Protein AF-A0A8H3H140-F1 (afdb_monomer_lite)

Sequence (210 aa):
MPGVDDEVTNSTRVHVLPFTRATYGRFIPALNAIVAFAHERGFENVLFQSVEVNVEPEKVKKMVDLCIRDVLVVGKAFDAHKFHQVPPNNAAQIYLTGRTCPWNTLAVWNVSKLARTGFLLTSETNTPPNSSAIEEAPTIALHQKLFPGQSRALLVRFEAEDGWGTAWTDPARVEWHARKLASKDTSAAAHISNIGLAGSATIVEHIQVN

Radius of gyration: 18.22 Å; chains: 1; bounding box: 49×63×42 Å

Organism: NCBI:txid456999

Foldseek 3Di:
DDDPDPPPPVDDDDDDDDDDCVPQNDDQSVQLVVLVVCVVVPNFKDKQADPLFDDDVVVVVVQVVVCDQQEFKEAEQAPLAPFDDDPAPDKDKDFDFLRPAHASNTMMGGSVLCNVQPFDPLQCDCVVPLEDRDRRLLSLLVSCVVPPSRYAGEHEYEPDPRHSNPPDPDPVVVVSVVSHSVRRRVSSQRSNVVVVNRPPGGIYIYHYDD

Structure (mmCIF, N/CA/C/O backbone):
data_AF-A0A8H3H140-F1
#
_entry.id   AF-A0A8H3H140-F1
#
loop_
_atom_site.group_PDB
_atom_site.id
_atom_site.type_symbol
_atom_site.label_atom_id
_atom_site.label_alt_id
_atom_site.label_comp_id
_atom_site.label_asym_id
_atom_site.label_entity_id
_atom_site.label_seq_id
_atom_site.pdbx_PDB_ins_code
_atom_site.Cartn_x
_atom_site.Cartn_y
_atom_site.Cartn_z
_atom_site.occupancy
_atom_site.B_iso_or_equiv
_atom_site.auth_seq_id
_atom_site.auth_comp_id
_atom_site.auth_asym_id
_atom_site.auth_atom_id
_atom_site.pdbx_PDB_model_num
ATOM 1 N N . MET A 1 1 ? -26.187 43.997 18.777 1.00 39.97 1 MET A N 1
ATOM 2 C CA . MET A 1 1 ? -26.442 43.471 17.422 1.00 39.97 1 MET A CA 1
ATOM 3 C C . MET A 1 1 ? -25.472 42.326 17.181 1.00 39.97 1 MET A C 1
ATOM 5 O O . MET A 1 1 ? -24.340 42.449 17.636 1.00 39.97 1 MET A O 1
ATOM 9 N N . PRO A 1 2 ? -25.934 41.209 16.606 1.00 38.28 2 PRO A N 1
ATOM 10 C CA . PRO A 1 2 ? -25.162 39.980 16.461 1.00 38.28 2 PRO A CA 1
ATOM 11 C C . PRO A 1 2 ? -24.268 40.001 15.211 1.00 38.28 2 PRO A C 1
ATOM 13 O O . PRO A 1 2 ? -24.613 40.657 14.234 1.00 38.28 2 PRO A O 1
ATOM 16 N N . GLY A 1 3 ? -23.184 39.220 15.265 1.00 41.16 3 GLY A N 1
ATOM 17 C CA . GLY A 1 3 ? -22.553 38.578 14.107 1.00 41.16 3 GLY A CA 1
ATOM 18 C C . GLY A 1 3 ? -21.596 39.436 13.287 1.00 41.16 3 GLY A C 1
ATOM 19 O O . GLY A 1 3 ? -21.982 39.965 12.253 1.00 41.16 3 GLY A O 1
ATOM 20 N N . VAL A 1 4 ? -20.331 39.511 13.706 1.00 47.28 4 VAL A N 1
ATOM 21 C CA . VAL A 1 4 ? -19.245 39.561 12.721 1.00 47.28 4 VAL A CA 1
ATOM 22 C C . VAL A 1 4 ? -18.967 38.104 12.394 1.00 47.28 4 VAL A C 1
ATOM 24 O O . VAL A 1 4 ? -18.600 37.338 13.284 1.00 47.28 4 VAL A O 1
ATOM 27 N N . ASP A 1 5 ? -19.271 37.726 11.159 1.00 44.34 5 ASP A N 1
ATOM 28 C CA . ASP A 1 5 ? -18.978 36.418 10.601 1.00 44.34 5 ASP A CA 1
ATOM 29 C C . ASP A 1 5 ? -17.474 36.149 10.728 1.00 44.34 5 ASP A C 1
ATOM 31 O O . ASP A 1 5 ? -16.661 36.727 10.005 1.00 44.34 5 ASP A O 1
ATOM 35 N N . ASP A 1 6 ? -17.103 35.279 11.670 1.00 43.25 6 ASP A N 1
ATOM 36 C CA . ASP A 1 6 ? -15.801 34.623 11.660 1.00 43.25 6 ASP A CA 1
ATOM 37 C C . ASP A 1 6 ? -15.789 33.696 10.444 1.00 43.25 6 ASP A C 1
ATOM 39 O O . ASP A 1 6 ? -16.209 32.536 10.485 1.00 43.25 6 ASP A O 1
ATOM 43 N N . GLU A 1 7 ? -15.345 34.250 9.323 1.00 45.31 7 GLU A N 1
ATOM 44 C CA . GLU A 1 7 ? -15.008 33.517 8.120 1.00 45.31 7 GLU A CA 1
ATOM 45 C C . GLU A 1 7 ? -13.877 32.544 8.493 1.00 45.31 7 GLU A C 1
ATOM 47 O O . GLU A 1 7 ? -12.696 32.899 8.550 1.00 45.31 7 GLU A O 1
ATOM 52 N N . VAL A 1 8 ? -14.249 31.305 8.841 1.00 48.38 8 VAL A N 1
ATOM 53 C CA . VAL A 1 8 ? -13.309 30.210 9.096 1.00 48.38 8 VAL A CA 1
ATOM 54 C C . VAL A 1 8 ? -12.615 29.909 7.776 1.00 48.38 8 VAL A C 1
ATOM 56 O O . VAL A 1 8 ? -13.017 29.042 7.000 1.00 48.38 8 VAL A O 1
ATOM 59 N N . THR A 1 9 ? -11.555 30.659 7.503 1.00 46.84 9 THR A N 1
ATOM 60 C CA . THR A 1 9 ? -10.594 30.325 6.466 1.00 46.84 9 THR A CA 1
ATOM 61 C C . THR A 1 9 ? -10.011 28.975 6.853 1.00 46.84 9 THR A C 1
ATOM 63 O O . THR A 1 9 ? -9.257 28.841 7.818 1.00 46.84 9 THR A O 1
ATOM 66 N N . ASN A 1 10 ? -10.429 27.932 6.137 1.00 53.41 10 ASN A N 1
ATOM 67 C CA . ASN A 1 10 ? -9.954 26.572 6.337 1.00 53.41 10 ASN A CA 1
ATOM 68 C C . ASN A 1 10 ? -8.504 26.506 5.824 1.00 53.41 10 ASN A C 1
ATOM 70 O O . ASN A 1 10 ? -8.211 26.070 4.712 1.00 53.41 10 ASN A O 1
ATOM 74 N N . SER A 1 11 ? -7.596 27.086 6.609 1.00 62.44 11 SER A N 1
ATOM 75 C CA . SER A 1 11 ? -6.174 27.215 6.331 1.00 62.44 11 SER A CA 1
ATOM 76 C C . SER A 1 11 ? -5.582 25.814 6.230 1.00 62.44 11 SER A C 1
ATOM 78 O O . SER A 1 11 ? -5.373 25.126 7.232 1.00 62.44 11 SER A O 1
ATOM 80 N N . THR A 1 12 ? -5.3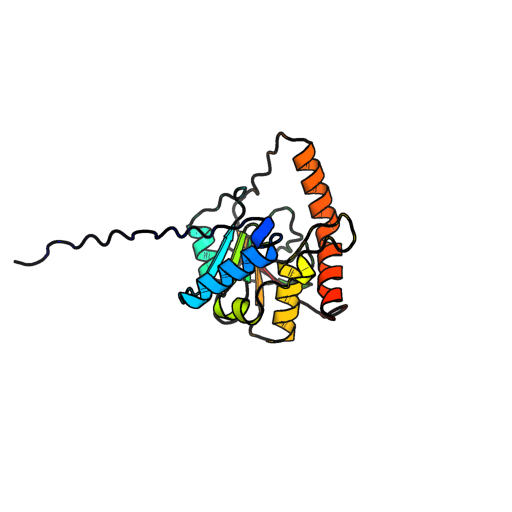45 25.363 4.998 1.00 77.75 12 THR A N 1
ATOM 81 C CA . THR A 1 12 ? -4.650 24.099 4.757 1.00 77.75 12 THR A CA 1
ATOM 82 C C . THR A 1 12 ? -3.211 24.269 5.224 1.00 77.75 12 THR A C 1
ATOM 84 O O . THR A 1 12 ? -2.437 25.034 4.648 1.00 77.75 12 THR A O 1
ATOM 87 N N . ARG A 1 13 ? -2.844 23.570 6.299 1.00 83.94 13 ARG A N 1
ATOM 88 C CA . ARG A 1 13 ? -1.483 23.605 6.835 1.00 83.94 13 ARG A CA 1
ATOM 89 C C . ARG A 1 13 ? -0.586 22.700 6.006 1.00 83.94 13 ARG A C 1
ATOM 91 O O . ARG A 1 13 ? -0.743 21.483 6.011 1.00 83.94 13 ARG A O 1
ATOM 98 N N . VAL A 1 14 ? 0.380 23.304 5.323 1.00 86.25 14 VAL A N 1
ATOM 99 C CA . VAL A 1 14 ? 1.421 22.571 4.603 1.00 86.25 14 VAL A CA 1
ATOM 100 C C . VAL A 1 14 ? 2.587 22.317 5.552 1.00 86.25 14 VAL A C 1
ATOM 102 O O . VAL A 1 14 ? 3.189 23.250 6.081 1.00 86.25 14 VAL A O 1
ATOM 105 N N . HIS A 1 15 ? 2.913 21.045 5.758 1.00 85.44 15 HIS A N 1
ATOM 106 C CA . HIS A 1 15 ? 4.085 20.626 6.517 1.00 85.44 15 HIS A CA 1
ATOM 107 C C . HIS A 1 15 ? 5.146 20.086 5.561 1.00 85.44 15 HIS A C 1
ATOM 109 O O . HIS A 1 15 ? 4.864 19.210 4.747 1.00 85.44 15 HIS A O 1
ATOM 115 N N . VAL A 1 16 ? 6.373 20.596 5.672 1.00 86.56 16 VAL A N 1
ATOM 116 C CA . VAL A 1 16 ? 7.513 20.122 4.882 1.00 86.56 16 VAL A CA 1
ATOM 117 C C . VAL A 1 16 ? 8.390 19.249 5.768 1.00 86.56 16 VAL A C 1
ATOM 119 O O . VAL A 1 16 ? 8.919 19.713 6.776 1.00 86.56 16 VAL A O 1
ATOM 122 N N . LEU A 1 17 ? 8.545 17.985 5.380 1.00 83.31 17 LEU A N 1
ATOM 123 C CA . LEU A 1 17 ? 9.444 17.035 6.027 1.00 83.31 17 LEU A CA 1
ATOM 124 C C . LEU A 1 17 ? 10.672 16.837 5.125 1.00 83.31 17 LEU A C 1
ATOM 126 O O . LEU A 1 17 ? 10.539 16.245 4.051 1.00 83.31 17 LEU A O 1
ATOM 130 N N . PRO A 1 18 ? 11.853 17.367 5.491 1.00 82.00 18 PRO A N 1
ATOM 131 C CA . PRO A 1 18 ? 13.036 17.260 4.650 1.00 82.00 18 PRO A CA 1
ATOM 132 C C . PRO A 1 18 ? 13.602 15.837 4.696 1.00 82.00 18 PRO A C 1
ATOM 134 O O . PRO A 1 18 ? 14.058 15.371 5.739 1.00 82.00 18 PRO A O 1
ATOM 137 N N . PHE A 1 19 ? 13.638 15.169 3.542 1.00 81.38 19 PHE A N 1
ATOM 138 C CA . PHE A 1 19 ? 14.278 13.864 3.388 1.00 81.38 19 PHE A CA 1
ATOM 139 C C . PHE A 1 19 ? 15.455 13.958 2.429 1.00 81.38 19 PHE A C 1
ATOM 141 O O . PHE A 1 19 ? 15.304 14.336 1.268 1.00 81.38 19 PHE A O 1
ATOM 148 N N . THR A 1 20 ? 16.637 13.577 2.909 1.00 80.56 20 THR A N 1
ATOM 149 C CA . THR A 1 20 ? 17.812 13.391 2.057 1.00 80.56 20 THR A CA 1
ATOM 150 C C . THR A 1 20 ? 18.237 11.933 2.073 1.00 80.56 20 THR A C 1
ATOM 152 O O . THR A 1 20 ? 18.124 11.242 3.091 1.00 80.56 20 THR A O 1
ATOM 155 N N . ARG A 1 21 ? 18.802 11.478 0.950 1.00 77.12 21 ARG A N 1
ATOM 156 C CA . ARG A 1 21 ? 19.371 10.131 0.857 1.00 77.12 21 ARG A CA 1
ATOM 157 C C . ARG A 1 21 ? 20.496 9.897 1.868 1.00 77.12 21 ARG A C 1
ATOM 159 O O . ARG A 1 21 ? 20.658 8.782 2.351 1.00 77.12 21 ARG A O 1
ATOM 166 N N . ALA A 1 22 ? 21.260 10.943 2.185 1.00 77.62 22 ALA A N 1
ATOM 167 C CA . ALA A 1 22 ? 22.367 10.873 3.133 1.00 77.62 22 ALA A CA 1
ATOM 168 C C . ALA A 1 22 ? 21.893 10.625 4.573 1.00 77.62 22 ALA A C 1
ATOM 170 O O . ALA A 1 22 ? 22.585 9.957 5.332 1.00 77.62 22 ALA A O 1
ATOM 171 N N . THR A 1 23 ? 20.719 11.142 4.941 1.00 73.56 23 THR A N 1
ATOM 172 C CA . THR A 1 23 ? 20.211 11.068 6.318 1.00 73.56 23 THR A CA 1
ATOM 173 C C . THR A 1 23 ? 19.269 9.884 6.535 1.00 73.56 23 THR A C 1
ATOM 175 O O . THR A 1 23 ? 19.274 9.297 7.611 1.00 73.56 23 THR A O 1
ATOM 178 N N . TYR A 1 24 ? 18.477 9.513 5.524 1.00 71.94 24 TYR A N 1
ATOM 179 C CA . TYR A 1 24 ? 17.359 8.576 5.693 1.00 71.94 24 TYR A CA 1
ATOM 180 C C . TYR A 1 24 ? 17.390 7.382 4.736 1.00 71.94 24 TYR A C 1
ATOM 182 O O . TYR A 1 24 ? 16.448 6.603 4.705 1.00 71.94 24 TYR A O 1
ATOM 190 N N . GLY A 1 25 ? 18.448 7.190 3.948 1.00 81.38 25 GLY A N 1
ATOM 191 C CA . GLY A 1 25 ? 18.500 6.068 3.011 1.00 81.38 25 GLY A CA 1
ATOM 192 C C . GLY A 1 25 ? 17.599 6.296 1.797 1.00 81.38 25 GLY A C 1
ATOM 193 O O . GLY A 1 25 ? 17.784 7.284 1.089 1.00 81.38 25 GLY A O 1
ATOM 194 N N . ARG A 1 26 ? 16.695 5.363 1.471 1.00 83.06 26 ARG A N 1
ATOM 195 C CA . ARG A 1 26 ? 15.825 5.498 0.287 1.00 83.06 26 ARG A CA 1
ATOM 196 C C . ARG A 1 26 ? 14.390 5.865 0.688 1.00 83.06 26 ARG A C 1
ATOM 198 O O . ARG A 1 26 ? 14.183 6.875 1.352 1.00 83.06 26 ARG A O 1
ATOM 205 N N . PHE A 1 27 ? 13.402 5.119 0.209 1.00 84.75 27 PHE A N 1
ATOM 206 C CA . PHE A 1 27 ? 11.993 5.490 0.262 1.00 84.75 27 PHE A CA 1
ATOM 207 C C . PHE A 1 27 ? 11.314 5.065 1.566 1.00 84.75 27 PHE A C 1
ATOM 209 O O . PHE A 1 27 ? 10.515 5.830 2.099 1.00 84.75 27 PHE A O 1
ATOM 216 N N . ILE A 1 28 ? 11.628 3.885 2.114 1.00 91.38 28 ILE A N 1
ATOM 217 C CA . ILE A 1 28 ? 10.879 3.336 3.256 1.00 91.38 28 ILE A CA 1
ATOM 218 C C . ILE A 1 28 ? 11.038 4.193 4.515 1.00 91.38 28 ILE A C 1
ATOM 220 O O . ILE A 1 28 ? 10.022 4.491 5.147 1.00 91.38 28 ILE A O 1
ATOM 224 N N . PRO A 1 29 ? 12.245 4.657 4.891 1.00 91.44 29 PRO A N 1
ATOM 225 C CA . PRO A 1 29 ? 12.375 5.509 6.069 1.00 91.44 29 PRO A CA 1
ATOM 226 C C . PRO A 1 29 ? 11.631 6.840 5.922 1.00 91.44 29 PRO A C 1
ATOM 228 O O . PRO A 1 29 ? 11.066 7.324 6.900 1.00 91.44 29 PRO A O 1
ATOM 231 N N . ALA A 1 30 ? 11.555 7.395 4.705 1.00 90.19 30 ALA A N 1
ATOM 232 C CA . ALA A 1 30 ? 10.766 8.595 4.438 1.00 90.19 30 ALA A CA 1
ATOM 233 C C . ALA A 1 30 ? 9.261 8.343 4.613 1.00 90.19 30 ALA A C 1
ATOM 235 O O . ALA A 1 30 ? 8.584 9.100 5.310 1.00 90.19 30 ALA A O 1
ATOM 236 N N . LEU A 1 31 ? 8.745 7.238 4.061 1.00 93.19 31 LEU A N 1
ATOM 237 C CA . LEU A 1 31 ? 7.350 6.834 4.251 1.00 93.19 31 LEU A CA 1
ATOM 238 C C . LEU A 1 31 ? 7.028 6.606 5.734 1.00 93.19 31 LEU A C 1
ATOM 240 O O . LEU A 1 31 ? 6.022 7.103 6.233 1.00 93.19 31 LEU A O 1
ATOM 244 N N . ASN A 1 32 ? 7.903 5.919 6.469 1.00 95.25 32 ASN A N 1
ATOM 245 C CA . ASN A 1 32 ? 7.699 5.648 7.893 1.00 95.25 32 ASN A CA 1
ATOM 246 C C . ASN A 1 32 ? 7.763 6.907 8.757 1.00 95.25 32 ASN A C 1
ATOM 248 O O . ASN A 1 32 ? 7.017 7.011 9.728 1.00 95.25 32 ASN A O 1
ATOM 252 N N . ALA A 1 33 ? 8.594 7.884 8.401 1.00 93.50 33 ALA A N 1
ATOM 253 C CA . ALA A 1 33 ? 8.609 9.174 9.076 1.00 93.50 33 ALA A CA 1
ATOM 254 C C . ALA A 1 33 ? 7.321 9.978 8.817 1.00 93.50 33 ALA A C 1
ATOM 256 O O . ALA A 1 33 ? 6.812 10.607 9.743 1.00 93.50 33 ALA A O 1
ATOM 257 N N . ILE A 1 34 ? 6.744 9.905 7.610 1.00 94.38 34 ILE A N 1
ATOM 258 C CA . ILE A 1 34 ? 5.415 10.474 7.322 1.00 94.38 34 ILE A CA 1
ATOM 259 C C . ILE A 1 34 ? 4.339 9.787 8.175 1.00 94.38 34 ILE A C 1
ATOM 261 O O . ILE A 1 34 ? 3.513 10.469 8.777 1.00 94.38 34 ILE A O 1
ATOM 265 N N . VAL A 1 35 ? 4.365 8.454 8.279 1.00 96.94 35 VAL A N 1
ATOM 266 C CA . VAL A 1 35 ? 3.423 7.699 9.125 1.00 96.94 35 VAL A CA 1
ATOM 267 C C . VAL A 1 35 ? 3.568 8.091 10.596 1.00 96.94 35 VAL A C 1
ATOM 269 O O . VAL A 1 35 ? 2.563 8.350 11.253 1.00 96.94 35 VAL A O 1
ATOM 272 N N . ALA A 1 36 ? 4.798 8.186 11.109 1.00 96.38 36 ALA A N 1
ATOM 273 C CA . ALA A 1 36 ? 5.064 8.600 12.486 1.00 96.38 36 ALA A CA 1
ATOM 274 C C . ALA A 1 36 ? 4.547 10.020 12.758 1.00 96.38 36 ALA A C 1
ATOM 276 O O . ALA A 1 36 ? 3.822 10.235 13.727 1.00 96.38 36 ALA A O 1
ATOM 277 N N . PHE A 1 37 ? 4.843 10.961 11.857 1.00 95.62 37 PHE A N 1
ATOM 278 C CA . PHE A 1 37 ? 4.342 12.333 11.915 1.00 95.62 37 PHE A CA 1
ATOM 279 C C . PHE A 1 37 ? 2.811 12.387 11.923 1.00 95.62 37 PHE A C 1
ATOM 281 O O . PHE A 1 37 ? 2.219 13.155 12.687 1.00 95.62 37 PHE A O 1
ATOM 288 N N . ALA A 1 38 ? 2.172 11.593 11.056 1.00 96.31 38 ALA A N 1
ATOM 289 C CA . ALA A 1 38 ? 0.725 11.569 10.926 1.00 96.31 38 ALA A CA 1
ATOM 290 C C . ALA A 1 38 ? 0.065 11.000 12.192 1.00 96.31 38 ALA A C 1
ATOM 292 O O . ALA A 1 38 ? -0.897 11.562 12.714 1.00 96.31 38 ALA A O 1
ATOM 293 N N . HIS A 1 39 ? 0.633 9.914 12.714 1.00 97.44 39 HIS A N 1
ATOM 294 C CA . HIS A 1 39 ? 0.166 9.249 13.922 1.00 97.44 39 HIS A CA 1
ATOM 295 C C . HIS A 1 39 ? 0.307 10.139 15.164 1.00 97.44 39 HIS A C 1
ATOM 297 O O . HIS A 1 39 ? -0.640 10.263 15.933 1.00 97.44 39 HIS A O 1
ATOM 303 N N . GLU A 1 40 ? 1.450 10.810 15.337 1.00 96.94 40 GLU A N 1
ATOM 304 C CA . GLU A 1 40 ? 1.695 11.736 16.454 1.00 96.94 40 GLU A CA 1
ATOM 305 C C . GLU A 1 40 ? 0.676 12.888 16.494 1.00 96.94 40 GLU A C 1
ATOM 307 O O . GLU A 1 40 ? 0.269 13.329 17.565 1.00 96.94 40 GLU A O 1
ATOM 312 N N . ARG A 1 41 ? 0.224 13.353 15.324 1.00 95.06 41 ARG A N 1
ATOM 313 C CA . ARG A 1 41 ? -0.778 14.425 15.194 1.00 95.06 41 ARG A CA 1
ATOM 314 C C . ARG A 1 41 ? -2.225 13.945 15.238 1.00 95.06 41 ARG A C 1
ATOM 316 O O . ARG A 1 41 ? -3.125 14.773 15.128 1.00 95.06 41 ARG A O 1
ATOM 323 N N . GLY A 1 42 ? -2.455 12.644 15.388 1.00 95.62 42 GLY A N 1
ATOM 324 C CA . GLY A 1 42 ? -3.800 12.080 15.455 1.00 95.62 42 GLY A CA 1
ATOM 325 C C . GLY A 1 42 ? -4.572 12.154 14.136 1.00 95.62 42 GLY A C 1
ATOM 326 O O . GLY A 1 42 ? -5.799 12.185 14.162 1.00 95.62 42 GLY A O 1
ATOM 327 N N . PHE A 1 43 ? -3.888 12.191 12.986 1.00 96.31 43 PHE A N 1
ATOM 328 C CA . PHE A 1 43 ? -4.579 12.042 11.705 1.00 96.31 43 PHE A CA 1
ATOM 329 C C . PHE A 1 43 ? -5.145 10.625 11.575 1.00 96.31 43 PHE A C 1
ATOM 331 O O . PHE A 1 43 ? -4.477 9.648 11.910 1.00 96.31 43 PHE A O 1
ATOM 338 N N . GLU A 1 44 ? -6.362 10.509 11.047 1.00 96.44 44 GLU A N 1
ATOM 339 C CA . GLU A 1 44 ? -7.021 9.211 10.857 1.00 96.44 44 GLU A CA 1
ATOM 340 C C . GLU A 1 44 ? -6.469 8.455 9.642 1.00 96.44 44 GLU A C 1
ATOM 342 O O . GLU A 1 44 ? -6.254 7.241 9.687 1.00 96.44 44 GLU A O 1
ATOM 347 N N . ASN A 1 45 ? -6.211 9.188 8.557 1.00 97.88 45 ASN A N 1
ATOM 348 C CA . ASN A 1 45 ? -5.806 8.648 7.267 1.00 97.88 45 ASN A CA 1
ATOM 349 C C . ASN A 1 45 ? -4.612 9.418 6.692 1.00 97.88 45 ASN A C 1
ATOM 351 O O . ASN A 1 45 ? -4.459 10.617 6.929 1.00 97.88 45 ASN A O 1
ATOM 355 N N . VAL A 1 46 ? -3.790 8.733 5.896 1.00 97.69 46 VAL A N 1
ATOM 356 C CA . VAL A 1 46 ? -2.715 9.333 5.095 1.00 97.69 46 VAL A CA 1
ATOM 357 C C . VAL A 1 46 ? -2.873 8.916 3.637 1.00 97.69 46 VAL A C 1
ATOM 359 O O . VAL A 1 46 ? -3.024 7.733 3.339 1.00 97.69 46 VAL A O 1
ATOM 362 N N . LEU A 1 47 ? -2.852 9.890 2.727 1.00 97.69 47 LEU A N 1
ATOM 363 C CA . LEU A 1 47 ? -2.848 9.659 1.284 1.00 97.69 47 LEU A CA 1
ATOM 364 C C . LEU A 1 47 ? -1.409 9.721 0.766 1.00 97.69 47 LEU A C 1
ATOM 366 O O . LEU A 1 47 ? -0.749 10.751 0.895 1.00 97.69 47 LEU A O 1
ATOM 370 N N . PHE A 1 48 ? -0.954 8.648 0.127 1.00 96.88 48 PHE A N 1
ATOM 371 C CA . PHE A 1 48 ? 0.220 8.682 -0.740 1.00 96.88 48 PHE A CA 1
ATOM 372 C C . PHE A 1 48 ? -0.234 8.857 -2.187 1.00 96.88 48 PHE A C 1
ATOM 374 O O . PHE A 1 48 ? -1.135 8.154 -2.649 1.00 96.88 48 PHE A O 1
ATOM 381 N N . GLN A 1 49 ? 0.385 9.805 -2.889 1.00 94.12 49 GLN A N 1
ATOM 382 C CA . GLN A 1 49 ? 0.081 10.134 -4.276 1.00 94.12 49 GLN A CA 1
ATOM 383 C C . GLN A 1 49 ? 1.377 10.428 -5.035 1.00 94.12 49 GLN A C 1
ATOM 385 O O . GLN A 1 49 ? 2.210 11.220 -4.591 1.00 94.12 49 GLN A O 1
ATOM 390 N N . SER A 1 50 ? 1.532 9.811 -6.205 1.00 90.62 50 SER A N 1
ATOM 391 C CA . SER A 1 50 ? 2.581 10.182 -7.153 1.00 90.62 50 SER A CA 1
ATOM 392 C C . SER A 1 50 ? 2.278 11.548 -7.764 1.00 90.62 50 SER A C 1
ATOM 394 O O . SER A 1 50 ? 1.143 11.825 -8.144 1.00 90.62 50 SER A O 1
ATOM 396 N N . VAL A 1 51 ? 3.315 12.360 -7.972 1.00 87.44 51 VAL A N 1
ATOM 397 C CA . VAL A 1 51 ? 3.228 13.631 -8.720 1.00 87.44 51 VAL A CA 1
ATOM 398 C C . VAL A 1 51 ? 2.731 13.457 -10.164 1.00 87.44 51 VAL A C 1
ATOM 400 O O . VAL A 1 51 ? 2.345 14.424 -10.807 1.00 87.44 51 VAL A O 1
ATOM 403 N N . GLU A 1 52 ? 2.752 12.227 -10.678 1.00 84.56 52 GLU A N 1
ATOM 404 C CA . GLU A 1 52 ? 2.307 11.849 -12.025 1.00 84.56 52 GLU A CA 1
ATOM 405 C C . GLU A 1 52 ? 0.805 11.521 -12.098 1.00 84.56 52 GLU A C 1
ATOM 407 O O . GLU A 1 52 ? 0.288 11.185 -13.163 1.00 84.56 52 GLU A O 1
ATOM 412 N N . VAL A 1 53 ? 0.109 11.540 -10.960 1.00 86.38 53 VAL A N 1
ATOM 413 C CA . VAL A 1 53 ? -1.313 11.211 -10.869 1.00 86.38 53 VAL A CA 1
ATOM 414 C C . VAL A 1 53 ? -2.098 12.482 -10.601 1.00 86.38 53 VAL A C 1
ATOM 416 O O . VAL A 1 53 ? -1.883 13.151 -9.591 1.00 86.38 53 VAL A O 1
ATOM 419 N N . ASN A 1 54 ? -3.044 12.771 -11.493 1.00 86.44 54 ASN A N 1
ATOM 420 C CA . ASN A 1 54 ? -4.111 13.725 -11.238 1.00 86.44 54 ASN A CA 1
ATOM 421 C C . ASN A 1 54 ? -5.357 12.958 -10.781 1.00 86.44 54 ASN A C 1
ATOM 423 O O . ASN A 1 54 ? -5.709 11.939 -11.376 1.00 86.44 54 ASN A O 1
ATOM 427 N N . VAL A 1 55 ? -6.004 13.423 -9.719 1.00 87.38 55 VAL A N 1
ATOM 428 C CA . VAL A 1 55 ? -7.222 12.813 -9.185 1.00 87.38 55 VAL A CA 1
ATOM 429 C C . VAL A 1 55 ? -8.137 13.902 -8.647 1.00 87.38 55 VAL A C 1
ATOM 431 O O . VAL A 1 55 ? -7.689 14.841 -7.994 1.00 87.38 55 VAL A O 1
ATOM 434 N N . GLU A 1 56 ? -9.427 13.769 -8.934 1.00 90.19 56 GLU A N 1
ATOM 435 C CA . GLU A 1 56 ? -10.447 14.695 -8.453 1.00 90.19 56 GLU A CA 1
ATOM 436 C C . GLU A 1 56 ? -10.637 14.557 -6.930 1.00 90.19 56 GLU A C 1
ATOM 438 O O . GLU A 1 56 ? -10.649 13.430 -6.412 1.00 90.19 56 GLU A O 1
ATOM 443 N N . PRO A 1 57 ? -10.820 15.669 -6.193 1.00 91.25 57 PRO A N 1
ATOM 444 C CA . PRO A 1 57 ? -11.050 15.640 -4.749 1.00 91.25 57 PRO A CA 1
ATOM 445 C C . PRO A 1 57 ? -12.197 14.714 -4.323 1.00 91.25 57 PRO A C 1
ATOM 447 O O . PRO A 1 57 ? -12.100 14.035 -3.303 1.00 91.25 57 PRO A O 1
ATOM 450 N N . GLU A 1 58 ? -13.260 14.622 -5.120 1.00 92.31 58 GLU A N 1
ATOM 451 C CA . GLU A 1 58 ? -14.424 13.769 -4.874 1.00 92.31 58 GLU A CA 1
ATOM 452 C C . GLU A 1 58 ? -14.043 12.284 -4.866 1.00 92.31 58 GLU A C 1
ATOM 454 O O . GLU A 1 58 ? -14.539 11.513 -4.043 1.00 92.31 58 GLU A O 1
ATOM 459 N N . LYS A 1 59 ? -13.118 11.876 -5.740 1.00 92.00 59 LYS A N 1
ATOM 460 C CA . LYS A 1 59 ? -12.607 10.499 -5.801 1.00 92.00 59 LYS A CA 1
ATOM 461 C C . LYS A 1 59 ? -11.722 10.189 -4.603 1.00 92.00 59 LYS A C 1
ATOM 463 O O . LYS A 1 59 ? -11.862 9.121 -4.009 1.00 92.00 59 LYS A O 1
ATOM 468 N N . VAL A 1 60 ? -10.876 11.137 -4.191 1.00 94.50 60 VAL A N 1
ATOM 469 C CA . VAL A 1 60 ? -10.107 11.017 -2.942 1.00 94.50 60 VAL A CA 1
ATOM 470 C C . VAL A 1 60 ? -11.054 10.885 -1.752 1.00 94.50 60 VAL A C 1
ATOM 472 O O . VAL A 1 60 ? -10.873 9.989 -0.930 1.00 94.50 60 VAL A O 1
ATOM 475 N N . LYS A 1 61 ? -12.108 11.707 -1.689 1.00 95.44 61 LYS A N 1
ATOM 476 C CA . LYS A 1 61 ? -13.122 11.620 -0.637 1.00 95.44 61 LYS A CA 1
ATOM 477 C C . LYS A 1 61 ? -13.775 10.236 -0.604 1.00 95.44 61 LYS A C 1
ATOM 479 O O . LYS A 1 61 ? -13.829 9.636 0.463 1.00 95.44 61 LYS A O 1
ATOM 484 N N . LYS A 1 62 ? -14.187 9.686 -1.753 1.00 95.06 62 LYS A N 1
ATOM 485 C CA . LYS A 1 62 ? -14.728 8.316 -1.838 1.00 95.06 62 LYS A CA 1
ATOM 486 C C . LYS A 1 62 ? -13.734 7.270 -1.311 1.00 95.06 62 LYS A C 1
ATOM 488 O O . LYS A 1 62 ? -14.136 6.362 -0.593 1.00 95.06 62 LYS A O 1
ATOM 493 N N . MET A 1 63 ? -12.439 7.394 -1.620 1.00 96.94 63 MET A N 1
ATOM 494 C CA . MET A 1 63 ? -11.412 6.486 -1.083 1.00 96.94 63 MET A CA 1
ATOM 495 C C . MET A 1 63 ? -11.274 6.597 0.440 1.00 96.94 63 MET A C 1
ATOM 497 O O . MET A 1 63 ? -11.135 5.576 1.110 1.00 96.94 63 MET A O 1
ATOM 501 N N . VAL A 1 64 ? -11.331 7.814 0.987 1.00 97.38 64 VAL A N 1
ATOM 502 C CA . VAL A 1 64 ? -11.304 8.056 2.438 1.00 97.38 64 VAL A CA 1
ATOM 503 C C . VAL A 1 64 ? -12.552 7.481 3.110 1.00 97.38 64 VAL A C 1
ATOM 505 O O . VAL A 1 64 ? -12.420 6.780 4.108 1.00 97.38 64 VAL A O 1
ATOM 508 N N . ASP A 1 65 ? -13.738 7.692 2.534 1.00 96.50 65 ASP A N 1
ATOM 509 C CA . ASP A 1 65 ? -15.007 7.159 3.049 1.00 96.50 65 ASP A CA 1
ATOM 510 C C . ASP A 1 65 ? -15.026 5.614 3.057 1.00 96.50 65 ASP A C 1
ATOM 512 O O . ASP A 1 65 ? -15.670 5.008 3.911 1.00 96.50 65 ASP A O 1
ATOM 516 N N . LEU A 1 66 ? -14.301 4.966 2.134 1.00 96.31 66 LEU A N 1
ATOM 517 C CA . LEU A 1 66 ? -14.109 3.509 2.100 1.00 96.31 66 LEU A CA 1
ATOM 518 C C . LEU A 1 66 ? -13.039 3.010 3.088 1.00 96.31 66 LEU A C 1
ATOM 520 O O . LEU A 1 66 ? -13.027 1.824 3.423 1.00 96.31 66 LEU A O 1
ATOM 524 N N . CYS A 1 67 ? -12.144 3.877 3.569 1.00 97.31 67 CYS A N 1
ATOM 525 C CA . CYS A 1 67 ? -11.058 3.534 4.493 1.00 97.31 67 CYS A CA 1
ATOM 526 C C . CYS A 1 67 ? -11.557 3.483 5.952 1.00 97.31 67 CYS A C 1
ATOM 528 O O . CYS A 1 67 ? -11.090 4.196 6.840 1.00 97.31 67 CYS A O 1
ATOM 530 N N . ILE A 1 68 ? -12.556 2.631 6.188 1.00 94.81 68 ILE A N 1
ATOM 531 C CA . ILE A 1 68 ? -13.241 2.472 7.475 1.00 94.81 68 ILE A CA 1
ATOM 532 C C . ILE A 1 68 ? -12.460 1.587 8.465 1.00 94.81 68 ILE A C 1
ATOM 534 O O . ILE A 1 68 ? -11.372 1.084 8.191 1.00 94.81 68 ILE A O 1
ATOM 538 N N . ARG A 1 69 ? -13.030 1.374 9.659 1.00 93.50 69 ARG A N 1
ATOM 539 C CA . ARG A 1 69 ? -12.366 0.771 10.830 1.00 93.50 69 ARG A CA 1
ATOM 540 C C . ARG A 1 69 ? -11.690 -0.585 10.593 1.00 93.50 69 ARG A C 1
ATOM 542 O O . ARG A 1 69 ? -10.748 -0.898 11.314 1.00 93.50 69 ARG A O 1
ATOM 549 N N . ASP A 1 70 ? -12.156 -1.428 9.683 1.00 96.69 70 ASP A N 1
ATOM 550 C CA . ASP A 1 70 ? -11.579 -2.751 9.379 1.00 96.69 70 ASP A CA 1
ATOM 551 C C . ASP A 1 70 ? -10.682 -2.760 8.128 1.00 96.69 70 ASP A C 1
ATOM 553 O O . ASP A 1 70 ? -10.073 -3.786 7.808 1.00 96.69 70 ASP A O 1
ATOM 557 N N . VAL A 1 71 ? -10.543 -1.612 7.464 1.00 98.31 71 VAL A N 1
ATOM 558 C CA . VAL A 1 71 ? -9.735 -1.418 6.261 1.00 98.31 71 VAL A CA 1
ATOM 559 C C . VAL A 1 71 ? -8.376 -0.834 6.636 1.00 98.31 71 VAL A C 1
ATOM 561 O O . VAL A 1 71 ? -8.268 0.132 7.387 1.00 98.31 71 VAL A O 1
ATOM 564 N N . LEU A 1 72 ? -7.315 -1.464 6.138 1.00 98.69 72 LEU A N 1
ATOM 565 C CA . LEU A 1 72 ? -5.941 -0.982 6.253 1.00 98.69 72 LEU A CA 1
ATOM 566 C C . LEU A 1 72 ? -5.627 0.046 5.167 1.00 98.69 72 LEU A C 1
ATOM 568 O O . LEU A 1 72 ? -4.979 1.052 5.451 1.00 98.69 72 LEU A O 1
ATOM 572 N N . VAL A 1 73 ? -6.045 -0.239 3.933 1.00 98.75 73 VAL A N 1
ATOM 573 C CA . VAL A 1 73 ? -5.666 0.542 2.757 1.00 98.75 73 VAL A CA 1
ATOM 574 C C . VAL A 1 73 ? -6.731 0.480 1.670 1.00 98.75 73 VAL A C 1
ATOM 576 O O . VAL A 1 73 ? -7.315 -0.576 1.412 1.00 98.75 73 VAL A O 1
ATOM 579 N N . VAL A 1 74 ? -6.925 1.613 1.003 1.00 98.62 74 VAL A N 1
ATOM 580 C CA . VAL A 1 74 ? -7.731 1.772 -0.207 1.00 98.62 74 VAL A CA 1
ATOM 581 C C . VAL A 1 74 ? -6.851 2.390 -1.286 1.00 98.62 74 VAL A C 1
ATOM 583 O O . VAL A 1 74 ? -6.379 3.511 -1.122 1.00 98.62 74 VAL A O 1
ATOM 586 N N . GLY A 1 75 ? -6.617 1.688 -2.393 1.00 97.62 75 GLY A N 1
ATOM 587 C CA . GLY A 1 75 ? -5.840 2.214 -3.522 1.00 97.62 75 GLY A CA 1
ATOM 588 C C . GLY A 1 75 ? -6.630 2.255 -4.812 1.00 97.62 75 GLY A C 1
ATOM 589 O O . GLY A 1 75 ? -7.495 1.413 -5.046 1.00 97.62 75 GLY A O 1
ATOM 590 N N . LYS A 1 76 ? -6.306 3.217 -5.674 1.00 95.38 76 LYS A N 1
ATOM 591 C CA . LYS A 1 76 ? -6.910 3.314 -7.002 1.00 95.38 76 LYS A CA 1
ATOM 592 C C . LYS A 1 76 ? -6.321 2.259 -7.940 1.00 95.38 76 LYS A C 1
ATOM 594 O O . LYS A 1 76 ? -5.107 2.142 -8.098 1.00 95.38 76 LYS A O 1
ATOM 599 N N . ALA A 1 77 ? -7.198 1.551 -8.641 1.00 93.81 77 ALA A N 1
ATOM 600 C CA . ALA A 1 77 ? -6.858 0.732 -9.787 1.00 93.81 77 ALA A CA 1
ATOM 601 C C . ALA A 1 77 ? -6.463 1.631 -10.970 1.00 93.81 77 ALA A C 1
ATOM 603 O O . ALA A 1 77 ? -7.237 2.463 -11.448 1.00 93.81 77 ALA A O 1
ATOM 604 N N . PHE A 1 78 ? -5.249 1.428 -11.465 1.00 90.50 78 PHE A N 1
ATOM 605 C CA . PHE A 1 78 ? -4.788 1.924 -12.766 1.00 90.50 78 PHE A CA 1
ATOM 606 C C . PHE A 1 78 ? -4.888 0.813 -13.816 1.00 90.50 78 PHE A C 1
ATOM 608 O O . PHE A 1 78 ? -4.982 -0.359 -13.455 1.00 90.50 78 PHE A O 1
ATOM 615 N N . ASP A 1 79 ? -4.799 1.149 -15.101 1.00 87.31 79 ASP A N 1
ATOM 616 C CA . ASP A 1 79 ? -4.906 0.168 -16.197 1.00 87.31 79 ASP A CA 1
ATOM 617 C C . ASP A 1 79 ? -3.837 -0.925 -16.132 1.00 87.31 79 ASP A C 1
ATOM 619 O O . ASP A 1 79 ? -4.064 -2.066 -16.523 1.00 87.31 79 ASP A O 1
ATOM 623 N N . ALA A 1 80 ? -2.681 -0.599 -15.553 1.00 87.94 80 ALA A N 1
ATOM 624 C CA . ALA A 1 80 ? -1.594 -1.544 -15.341 1.00 87.94 80 ALA A CA 1
ATOM 625 C C . ALA A 1 80 ? -1.867 -2.583 -14.230 1.00 87.94 80 ALA A C 1
ATOM 627 O O . ALA A 1 80 ? -1.087 -3.529 -14.070 1.00 87.94 80 ALA A O 1
ATOM 628 N N . HIS A 1 81 ? -2.940 -2.425 -13.448 1.00 92.00 81 HIS A N 1
ATOM 629 C CA . HIS A 1 81 ? -3.362 -3.429 -12.476 1.00 92.00 81 HIS A CA 1
ATOM 630 C C . HIS A 1 81 ? -4.082 -4.593 -13.157 1.00 92.00 81 HIS A C 1
ATOM 632 O O . HIS A 1 81 ? -4.878 -4.418 -14.078 1.00 92.00 81 HIS A O 1
ATOM 638 N N . LYS A 1 82 ? -3.908 -5.794 -12.601 1.00 93.19 82 LYS A N 1
ATOM 639 C CA . LYS A 1 82 ? -4.742 -6.967 -12.897 1.00 93.19 82 LYS A CA 1
ATOM 640 C C . LYS A 1 82 ? -6.072 -6.884 -12.140 1.00 93.19 82 LYS A C 1
ATOM 642 O O . LYS A 1 82 ? -6.397 -7.739 -11.315 1.00 93.19 82 LYS A O 1
ATOM 647 N N . PHE A 1 83 ? -6.826 -5.818 -12.382 1.00 92.25 83 PHE A N 1
ATOM 648 C CA . PHE A 1 83 ? -8.131 -5.620 -11.763 1.00 92.25 83 PHE A CA 1
ATOM 649 C C . PHE A 1 83 ? -9.143 -6.634 -12.303 1.00 92.25 83 PHE A C 1
ATOM 651 O O . PHE A 1 83 ? -9.163 -6.930 -13.496 1.00 92.25 83 PHE A O 1
ATOM 658 N N . HIS A 1 84 ? -9.993 -7.147 -11.421 1.00 91.12 84 HIS A N 1
ATOM 659 C CA . HIS A 1 84 ? -11.028 -8.117 -11.762 1.00 91.12 84 HIS A CA 1
ATOM 660 C C . HIS A 1 84 ? -12.360 -7.390 -11.689 1.00 91.12 84 HIS A C 1
ATOM 662 O O . HIS A 1 84 ? -12.729 -6.908 -10.620 1.00 91.12 84 HIS A O 1
ATOM 668 N N . GLN A 1 85 ? -13.028 -7.262 -12.834 1.00 83.88 85 GLN A N 1
ATOM 669 C CA . GLN A 1 85 ? -14.313 -6.580 -12.901 1.00 83.88 85 GLN A CA 1
ATOM 670 C C . GLN A 1 85 ? -15.339 -7.311 -12.041 1.00 83.88 85 GLN A C 1
ATOM 672 O O . GLN A 1 85 ? -15.476 -8.532 -12.100 1.00 83.88 85 GLN A O 1
ATOM 677 N N . VAL A 1 86 ? -16.061 -6.525 -11.257 1.00 81.44 86 VAL A N 1
ATOM 678 C CA . VAL A 1 86 ? -17.171 -6.965 -10.424 1.00 81.44 86 VAL A CA 1
ATOM 679 C C . VAL A 1 86 ? -18.363 -6.060 -10.693 1.00 81.44 86 VAL A C 1
ATOM 681 O O . VAL A 1 86 ? -18.161 -4.895 -11.045 1.00 81.44 86 VAL A O 1
ATOM 684 N N . PRO A 1 87 ? -19.600 -6.562 -10.541 1.00 77.62 87 PRO A N 1
ATOM 685 C CA . PRO A 1 87 ? -20.768 -5.695 -10.557 1.00 77.62 87 PRO A CA 1
ATOM 686 C C . PRO A 1 87 ? -20.616 -4.553 -9.535 1.00 77.62 87 PRO A C 1
ATOM 688 O O . PRO A 1 87 ? -19.987 -4.767 -8.491 1.00 77.62 87 PRO A O 1
ATOM 691 N N . PRO A 1 88 ? -21.199 -3.368 -9.790 1.00 71.19 88 PRO A N 1
ATOM 692 C CA . PRO A 1 88 ? -21.225 -2.283 -8.815 1.00 71.19 88 PRO A CA 1
ATOM 693 C C . PRO A 1 88 ? -21.711 -2.768 -7.447 1.00 71.19 88 PRO A C 1
ATOM 695 O O . PRO A 1 88 ? -22.642 -3.571 -7.364 1.00 71.19 88 PRO A O 1
ATOM 698 N N . ASN A 1 89 ? -21.080 -2.281 -6.377 1.00 66.62 89 ASN A N 1
ATOM 699 C CA . ASN A 1 89 ? -21.358 -2.654 -4.982 1.00 66.62 89 ASN A CA 1
ATOM 700 C C . ASN A 1 89 ? -21.051 -4.114 -4.590 1.00 66.62 89 ASN A C 1
ATOM 702 O O . ASN A 1 89 ? -21.360 -4.511 -3.468 1.00 66.62 89 ASN A O 1
ATOM 706 N N . ASN A 1 90 ? -20.406 -4.897 -5.460 1.00 80.44 90 ASN A N 1
ATOM 707 C CA . ASN A 1 90 ? -19.823 -6.187 -5.096 1.00 80.44 90 ASN A CA 1
ATOM 708 C C . ASN A 1 90 ? -18.304 -6.076 -4.911 1.00 80.44 90 ASN A C 1
ATOM 710 O O . ASN A 1 90 ? -17.656 -5.157 -5.413 1.00 80.44 90 ASN A O 1
ATOM 714 N N . ALA A 1 91 ? -17.736 -7.052 -4.203 1.00 85.06 91 ALA A N 1
ATOM 715 C CA . ALA A 1 91 ? -16.298 -7.197 -4.021 1.00 85.06 91 ALA A CA 1
ATOM 716 C C . ALA A 1 91 ? -15.846 -8.585 -4.488 1.00 85.06 91 ALA A C 1
ATOM 718 O O . ALA A 1 91 ? -16.456 -9.594 -4.132 1.00 85.06 91 ALA A O 1
ATOM 719 N N . ALA A 1 92 ? -14.760 -8.646 -5.261 1.00 90.12 92 ALA A N 1
ATOM 720 C CA . ALA A 1 92 ? -14.081 -9.903 -5.567 1.00 90.12 92 ALA A CA 1
ATOM 721 C C . ALA A 1 92 ? -12.869 -10.058 -4.657 1.00 90.12 92 ALA A C 1
ATOM 723 O O . ALA A 1 92 ? -12.009 -9.181 -4.620 1.00 90.12 92 ALA A O 1
ATOM 724 N N . GLN A 1 93 ? -12.783 -11.190 -3.961 1.00 94.44 93 GLN A N 1
ATOM 725 C CA . GLN A 1 93 ? -11.605 -11.559 -3.186 1.00 94.44 93 GLN A CA 1
ATOM 726 C C . GLN A 1 93 ? -10.558 -12.168 -4.115 1.00 94.44 93 GLN A C 1
ATOM 728 O O . GLN A 1 93 ? -10.742 -13.261 -4.646 1.00 94.44 93 GLN A O 1
ATOM 733 N N . ILE A 1 94 ? -9.463 -11.443 -4.319 1.00 96.12 94 ILE A N 1
ATOM 734 C CA . ILE A 1 94 ? -8.377 -11.807 -5.225 1.00 96.12 94 ILE A CA 1
ATOM 735 C C . ILE A 1 94 ? -7.099 -12.000 -4.415 1.00 96.12 94 ILE A C 1
ATOM 737 O O . ILE A 1 94 ? -6.871 -11.311 -3.423 1.00 96.12 94 ILE A O 1
ATOM 741 N N . TYR A 1 95 ? -6.235 -12.920 -4.837 1.00 96.56 95 TYR A N 1
ATOM 742 C CA . TYR A 1 95 ? -4.912 -13.036 -4.232 1.00 96.56 95 TYR A CA 1
ATOM 743 C C . TYR A 1 95 ? -4.106 -11.748 -4.408 1.00 96.56 95 TYR A C 1
ATOM 745 O O . TYR A 1 95 ? -4.045 -11.171 -5.497 1.00 96.56 95 TYR A O 1
ATOM 753 N N . LEU A 1 96 ? -3.453 -11.325 -3.331 1.00 96.44 96 LEU A N 1
ATOM 754 C CA . LEU A 1 96 ? -2.546 -10.192 -3.327 1.00 96.44 96 LEU A CA 1
ATOM 755 C C . LEU A 1 96 ? -1.265 -10.551 -4.093 1.00 96.44 96 LEU A C 1
ATOM 757 O O . LEU A 1 96 ? -0.502 -11.430 -3.698 1.00 96.44 96 LEU A O 1
ATOM 761 N N . THR A 1 97 ? -1.011 -9.827 -5.174 1.00 94.81 97 THR A N 1
ATOM 762 C CA . THR A 1 97 ? 0.228 -9.851 -5.950 1.00 94.81 97 THR A CA 1
ATOM 763 C C . THR A 1 97 ? 0.683 -8.419 -6.179 1.00 94.81 97 THR A C 1
ATOM 765 O O . THR A 1 97 ? -0.033 -7.467 -5.869 1.00 94.81 97 THR A O 1
ATOM 768 N N . GLY A 1 98 ? 1.851 -8.238 -6.792 1.00 93.44 98 GLY A N 1
ATOM 769 C CA . GLY A 1 98 ? 2.322 -6.899 -7.119 1.00 93.44 98 GLY A CA 1
ATOM 770 C C . GLY A 1 98 ? 1.432 -6.134 -8.101 1.00 93.44 98 GLY A C 1
ATOM 771 O O . GLY A 1 98 ? 1.523 -4.913 -8.148 1.00 93.44 98 GLY A O 1
ATOM 772 N N . ARG A 1 99 ? 0.568 -6.807 -8.874 1.00 94.25 99 ARG A N 1
ATOM 773 C CA . ARG A 1 99 ? -0.384 -6.178 -9.810 1.00 94.25 99 ARG A CA 1
ATOM 774 C C . ARG A 1 99 ? -1.841 -6.171 -9.359 1.00 94.25 99 ARG A C 1
ATOM 776 O O . ARG A 1 99 ? -2.663 -5.583 -10.057 1.00 94.25 99 ARG A O 1
ATOM 783 N N . THR A 1 100 ? -2.170 -6.801 -8.240 1.00 95.81 100 THR A N 1
ATOM 784 C CA . THR A 1 100 ? -3.507 -6.720 -7.626 1.00 95.81 100 THR A CA 1
ATOM 785 C C . THR A 1 100 ? -3.490 -5.902 -6.334 1.00 95.81 100 THR A C 1
ATOM 787 O O . THR A 1 100 ? -4.538 -5.474 -5.869 1.00 95.81 100 THR A O 1
ATOM 790 N N . CYS A 1 101 ? -2.316 -5.633 -5.752 1.00 96.25 101 CYS A N 1
ATOM 791 C CA . CYS A 1 101 ? -2.207 -4.812 -4.552 1.00 96.25 101 CYS A CA 1
ATOM 792 C C . CYS A 1 101 ? -2.486 -3.319 -4.819 1.00 96.25 101 CYS A C 1
ATOM 794 O O . CYS A 1 101 ? -2.067 -2.806 -5.857 1.00 96.25 101 CYS A O 1
ATOM 796 N N . PRO A 1 102 ? -3.075 -2.594 -3.852 1.00 97.25 102 PRO A N 1
ATOM 797 C CA . PRO A 1 102 ? -3.087 -1.130 -3.820 1.00 97.25 102 PRO A CA 1
ATOM 798 C C . PRO A 1 102 ? -1.666 -0.555 -3.888 1.00 97.25 102 PRO A C 1
ATOM 800 O O . PRO A 1 102 ? -0.838 -0.902 -3.050 1.00 97.25 102 PRO A O 1
ATOM 803 N N . TRP A 1 103 ? -1.371 0.312 -4.861 1.00 95.81 103 TRP A N 1
ATOM 804 C CA . TRP A 1 103 ? -0.076 1.006 -4.943 1.00 95.81 103 TRP A CA 1
ATOM 80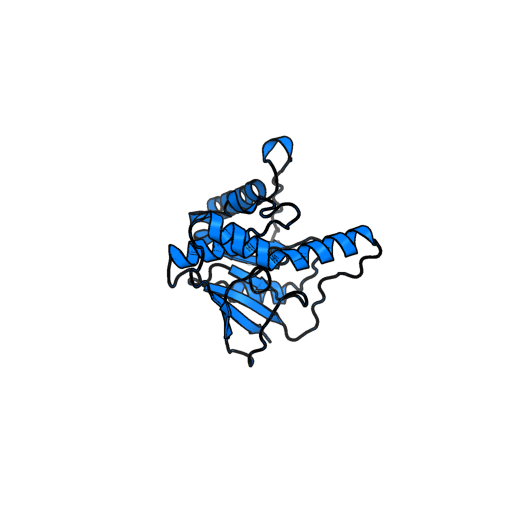5 C C . TRP A 1 103 ? -0.143 2.396 -4.306 1.00 95.81 103 TRP A C 1
ATOM 807 O O . TRP A 1 103 ? -1.052 3.168 -4.609 1.00 95.81 103 TRP A O 1
ATOM 817 N N . ASN A 1 104 ? 0.905 2.788 -3.581 1.00 95.62 104 ASN A N 1
ATOM 818 C CA . ASN A 1 104 ? 1.157 4.141 -3.070 1.00 95.62 104 ASN A CA 1
ATOM 819 C C . ASN A 1 104 ? 1.254 5.206 -4.173 1.00 95.62 104 ASN A C 1
ATOM 821 O O . ASN A 1 104 ? 1.316 6.399 -3.890 1.00 95.62 104 ASN A O 1
ATOM 825 N N . THR A 1 105 ? 1.237 4.791 -5.445 1.00 93.00 105 THR A N 1
ATOM 826 C CA . THR A 1 105 ? 0.990 5.684 -6.583 1.00 93.00 105 THR A CA 1
ATOM 827 C C . THR A 1 105 ? -0.299 6.491 -6.390 1.00 93.00 105 THR A C 1
ATOM 829 O O . THR A 1 105 ? -0.309 7.672 -6.730 1.00 93.00 105 THR A O 1
ATOM 832 N N . LEU A 1 106 ? -1.345 5.884 -5.813 1.00 96.00 106 LEU A N 1
ATOM 833 C CA . LEU A 1 106 ? -2.480 6.590 -5.220 1.00 96.00 106 LEU A CA 1
ATOM 834 C C . LEU A 1 106 ? -3.205 5.671 -4.221 1.00 96.00 106 LEU A C 1
ATOM 836 O O . LEU A 1 106 ? -4.030 4.844 -4.626 1.00 96.00 106 LEU A O 1
ATOM 840 N N . ALA A 1 107 ? -2.904 5.814 -2.928 1.00 98.19 107 ALA A N 1
ATOM 841 C CA . ALA A 1 107 ? -3.508 5.002 -1.871 1.00 98.19 107 ALA A CA 1
ATOM 842 C C . ALA A 1 107 ? -3.713 5.766 -0.559 1.00 98.19 107 ALA A C 1
ATOM 844 O O . ALA A 1 107 ? -2.820 6.464 -0.080 1.00 98.19 107 ALA A O 1
ATOM 845 N N . VAL A 1 108 ? -4.888 5.575 0.039 1.00 98.56 108 VAL A N 1
ATOM 846 C CA . VAL A 1 108 ? -5.246 6.032 1.382 1.00 98.56 108 VAL A CA 1
ATOM 847 C C . VAL A 1 108 ? -4.993 4.894 2.361 1.00 98.56 108 VAL A C 1
ATOM 849 O O . VAL A 1 108 ? -5.497 3.790 2.171 1.00 98.56 108 VAL A O 1
ATOM 852 N N . TRP A 1 109 ? -4.237 5.168 3.417 1.00 98.75 109 TRP A N 1
ATOM 853 C CA . TRP A 1 109 ? -3.957 4.228 4.496 1.00 98.75 109 TRP A CA 1
ATOM 854 C C . TRP A 1 109 ? -4.566 4.708 5.802 1.00 98.75 109 TRP A C 1
ATOM 856 O O . TRP A 1 109 ? -4.473 5.890 6.139 1.00 98.75 109 TRP A O 1
ATOM 866 N N . ASN A 1 110 ? -5.093 3.769 6.582 1.00 98.62 110 ASN A N 1
ATOM 867 C CA . ASN A 1 110 ? -5.493 4.023 7.957 1.00 98.62 110 ASN A CA 1
ATOM 868 C C . ASN A 1 110 ? -4.241 4.172 8.839 1.00 98.62 110 ASN A C 1
ATOM 870 O O . ASN A 1 110 ? -3.470 3.219 9.010 1.00 98.62 110 ASN A O 1
ATOM 874 N N . VAL A 1 111 ? -4.040 5.356 9.420 1.00 98.38 111 VAL A N 1
ATOM 875 C CA . VAL A 1 111 ? -2.803 5.714 10.132 1.00 98.38 111 VAL A CA 1
ATOM 876 C C . VAL A 1 111 ? -2.622 4.876 11.394 1.00 98.38 111 VAL A C 1
ATOM 878 O O . VAL A 1 111 ? -1.548 4.315 11.598 1.00 98.38 111 VAL A O 1
ATOM 881 N N . SER A 1 112 ? -3.664 4.721 12.218 1.00 97.56 112 SER A N 1
ATOM 882 C CA . SER A 1 112 ? -3.584 3.944 13.466 1.00 97.56 112 SER A CA 1
ATOM 883 C C . SER A 1 112 ? -3.272 2.464 13.231 1.00 97.56 112 SER A C 1
ATOM 885 O O . SER A 1 112 ? -2.686 1.806 14.093 1.00 97.56 112 SER A O 1
ATOM 887 N N . LYS A 1 113 ? -3.665 1.911 12.078 1.00 98.50 113 LYS A N 1
ATOM 888 C CA . LYS A 1 113 ? -3.285 0.551 11.681 1.00 98.50 113 LYS A CA 1
ATOM 889 C C . LYS A 1 113 ? -1.866 0.521 11.145 1.00 98.50 113 LYS A C 1
ATOM 891 O O . LYS A 1 113 ? -1.049 -0.218 11.687 1.00 98.50 113 LYS A O 1
ATOM 896 N N . LEU A 1 114 ? -1.557 1.332 10.134 1.00 98.50 114 LEU A N 1
ATOM 897 C CA . LEU A 1 114 ? -0.245 1.334 9.489 1.00 98.50 114 LEU A CA 1
ATOM 898 C C . LEU A 1 114 ? 0.881 1.606 10.498 1.00 98.50 114 LEU A C 1
ATOM 900 O O . LEU A 1 114 ? 1.904 0.929 10.457 1.00 98.50 114 LEU A O 1
ATOM 904 N N . ALA A 1 115 ? 0.668 2.495 11.473 1.00 98.12 115 ALA A N 1
ATOM 905 C CA . ALA A 1 115 ? 1.638 2.821 12.521 1.00 98.12 115 ALA A CA 1
ATOM 906 C C . ALA A 1 115 ? 2.037 1.636 13.424 1.00 98.12 115 ALA A C 1
ATOM 908 O O . ALA A 1 115 ? 3.075 1.702 14.077 1.00 98.12 115 ALA A O 1
ATOM 909 N N . ARG A 1 116 ? 1.277 0.528 13.445 1.00 98.00 116 ARG A N 1
ATOM 910 C CA . ARG A 1 116 ? 1.642 -0.678 14.217 1.00 98.00 116 ARG A CA 1
ATOM 911 C C . ARG A 1 116 ? 2.914 -1.352 13.701 1.00 98.00 116 ARG A C 1
ATOM 913 O O . ARG A 1 116 ? 3.554 -2.084 14.448 1.00 98.00 116 ARG A O 1
ATOM 920 N N . THR A 1 117 ? 3.252 -1.144 12.430 1.00 97.69 117 THR A N 1
ATOM 921 C CA . THR A 1 117 ? 4.433 -1.748 11.790 1.00 97.69 117 THR A CA 1
ATOM 922 C C . THR A 1 117 ? 5.249 -0.752 10.970 1.00 97.69 117 THR A C 1
ATOM 924 O O . THR A 1 117 ? 6.433 -0.984 10.742 1.00 97.69 117 THR A O 1
ATOM 927 N N . GLY A 1 118 ? 4.617 0.318 10.478 1.00 97.62 118 GLY A N 1
ATOM 928 C CA . GLY A 1 118 ? 5.094 1.062 9.318 1.00 97.62 118 GLY A CA 1
ATOM 929 C C . GLY A 1 118 ? 5.118 0.196 8.052 1.00 97.62 118 GLY A C 1
ATOM 930 O O . GLY A 1 118 ? 4.634 -0.941 8.032 1.00 97.62 118 GLY A O 1
ATOM 931 N N . PHE A 1 119 ? 5.722 0.734 7.001 1.00 97.25 119 PHE A N 1
ATOM 932 C CA . PHE A 1 119 ? 6.197 -0.029 5.857 1.00 97.25 119 PHE A CA 1
ATOM 933 C C . PHE A 1 119 ? 7.468 -0.798 6.225 1.00 97.25 119 PHE A C 1
ATOM 935 O O . PHE A 1 119 ? 8.351 -0.303 6.933 1.00 97.25 119 PHE A O 1
ATOM 942 N N . LEU A 1 120 ? 7.578 -2.023 5.720 1.00 95.25 120 LEU A N 1
ATOM 943 C CA . LEU A 1 120 ? 8.656 -2.933 6.099 1.00 95.25 120 LEU A CA 1
ATOM 944 C C . LEU A 1 120 ? 9.956 -2.583 5.370 1.00 95.25 120 LEU A C 1
ATOM 946 O O . LEU A 1 120 ? 9.991 -2.578 4.139 1.00 95.25 120 LEU A O 1
ATOM 950 N N . LEU A 1 121 ? 11.040 -2.368 6.126 1.00 91.12 121 LEU A N 1
ATOM 951 C CA . LEU A 1 121 ? 12.372 -2.021 5.595 1.00 91.12 121 LEU A CA 1
ATOM 952 C C . LEU A 1 121 ? 12.908 -3.048 4.585 1.00 91.12 121 LEU A C 1
ATOM 954 O O . LEU A 1 121 ? 13.620 -2.691 3.651 1.00 91.12 121 LEU A O 1
ATOM 958 N N . THR A 1 122 ? 12.528 -4.321 4.725 1.00 87.50 122 THR A N 1
ATOM 959 C CA . THR A 1 122 ? 12.903 -5.399 3.792 1.00 87.50 122 THR A CA 1
ATOM 960 C C . THR A 1 122 ? 12.392 -5.167 2.365 1.00 87.50 122 THR A C 1
ATOM 962 O O . THR A 1 122 ? 12.972 -5.692 1.412 1.00 87.50 122 THR A O 1
ATOM 965 N N . SER A 1 123 ? 11.356 -4.339 2.204 1.00 87.50 123 SER A N 1
ATOM 966 C CA . SER A 1 123 ? 10.726 -4.017 0.918 1.00 87.50 123 SER A CA 1
ATOM 967 C C . SER A 1 123 ? 11.494 -2.984 0.091 1.00 87.50 123 SER A C 1
ATOM 969 O O . SER A 1 123 ? 11.148 -2.735 -1.060 1.00 87.50 123 SER A O 1
ATOM 971 N N . GLU A 1 124 ? 12.533 -2.373 0.667 1.00 81.44 124 GLU A N 1
ATOM 972 C CA . GLU A 1 124 ? 13.389 -1.385 -0.002 1.00 81.44 124 GLU A CA 1
ATOM 973 C C . GLU A 1 124 ? 14.410 -2.025 -0.960 1.00 81.44 124 GLU A C 1
ATOM 975 O O . GLU A 1 124 ? 15.095 -1.339 -1.730 1.00 81.44 124 GLU A O 1
ATOM 980 N N . THR A 1 125 ? 14.542 -3.351 -0.891 1.00 74.81 125 THR A N 1
ATOM 981 C CA . THR A 1 125 ? 15.512 -4.114 -1.670 1.00 74.81 125 THR A CA 1
ATOM 982 C C . THR A 1 125 ? 15.014 -4.359 -3.093 1.00 74.81 125 THR A C 1
ATOM 984 O O . THR A 1 125 ? 13.831 -4.568 -3.338 1.00 74.81 125 THR A O 1
ATOM 987 N N . ASN A 1 126 ? 15.935 -4.368 -4.059 1.00 69.12 126 ASN A N 1
ATOM 988 C CA . ASN A 1 126 ? 15.643 -4.902 -5.387 1.00 69.12 126 ASN A CA 1
ATOM 989 C C . ASN A 1 126 ? 15.807 -6.419 -5.291 1.00 69.12 126 ASN A C 1
ATOM 991 O O . ASN A 1 126 ? 16.852 -6.938 -5.683 1.00 69.12 126 ASN A O 1
ATOM 995 N N . THR A 1 127 ? 14.841 -7.108 -4.682 1.00 68.81 127 THR A N 1
ATOM 996 C CA . THR A 1 127 ? 14.870 -8.568 -4.552 1.00 68.81 127 THR A CA 1
ATOM 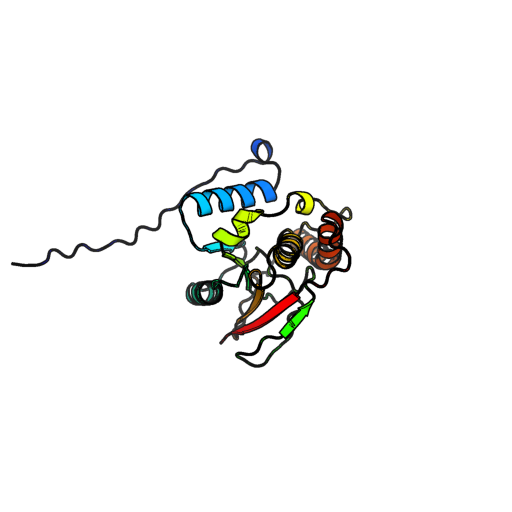997 C C . THR A 1 127 ? 13.781 -9.173 -5.437 1.00 68.81 127 THR A C 1
ATOM 999 O O . THR A 1 127 ? 12.603 -8.980 -5.142 1.00 68.81 127 THR A O 1
ATOM 1002 N N . PRO A 1 128 ? 14.136 -9.909 -6.509 1.00 69.50 128 PRO A N 1
ATOM 1003 C CA . PRO A 1 128 ? 15.494 -10.199 -6.987 1.00 69.50 128 PRO A CA 1
ATOM 1004 C C . PRO A 1 128 ? 16.169 -8.975 -7.645 1.00 69.50 128 PRO A C 1
ATOM 1006 O O . PRO A 1 128 ? 15.470 -8.026 -8.019 1.00 69.50 128 PRO A O 1
ATOM 1009 N N . PRO A 1 129 ? 17.510 -8.975 -7.815 1.00 72.94 129 PRO A N 1
ATOM 1010 C CA . PRO A 1 129 ? 18.237 -7.870 -8.443 1.00 7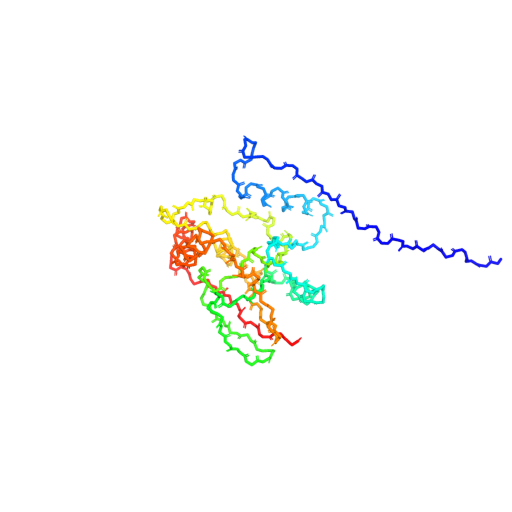2.94 129 PRO A CA 1
ATOM 1011 C C . PRO A 1 129 ? 17.583 -7.406 -9.751 1.00 72.94 129 PRO A C 1
ATOM 1013 O O . PRO A 1 129 ? 17.065 -8.218 -10.512 1.00 72.94 129 PRO A O 1
ATOM 1016 N N . ASN A 1 130 ? 17.612 -6.096 -10.010 1.00 68.19 130 ASN A N 1
ATOM 1017 C CA . ASN A 1 130 ? 16.933 -5.429 -11.137 1.00 68.19 130 ASN A CA 1
ATOM 1018 C C . ASN A 1 130 ? 15.393 -5.419 -11.088 1.00 68.19 130 ASN A C 1
ATOM 1020 O O . ASN A 1 130 ? 14.762 -4.993 -12.055 1.00 68.19 130 ASN A O 1
ATOM 1024 N N . SER A 1 131 ? 14.787 -5.822 -9.970 1.00 75.19 131 SER A N 1
ATOM 1025 C CA . SER A 1 131 ? 13.343 -5.693 -9.751 1.00 75.19 131 SER A CA 1
ATOM 1026 C C . SER A 1 131 ? 12.981 -4.390 -9.046 1.00 75.19 131 SER A C 1
ATOM 1028 O O . SER A 1 131 ? 13.821 -3.753 -8.408 1.00 75.19 131 SER A O 1
ATOM 1030 N N . SER A 1 132 ? 11.715 -3.992 -9.159 1.00 75.94 132 SER A N 1
ATOM 1031 C CA . SER A 1 132 ? 11.194 -2.819 -8.449 1.00 75.94 132 SER A CA 1
ATOM 1032 C C . SER A 1 132 ? 10.970 -3.119 -6.979 1.00 75.94 132 SER A C 1
ATOM 1034 O O . SER A 1 132 ? 10.481 -4.197 -6.651 1.00 75.94 132 SER A O 1
ATOM 1036 N N . ALA A 1 133 ? 11.212 -2.138 -6.115 1.00 83.19 133 ALA A N 1
ATOM 1037 C CA . ALA A 1 133 ? 10.666 -2.174 -4.767 1.00 83.19 133 ALA A CA 1
ATOM 1038 C C . ALA A 1 133 ? 9.125 -2.195 -4.810 1.00 83.19 133 ALA A C 1
ATOM 1040 O O . ALA A 1 133 ? 8.510 -1.630 -5.724 1.00 83.19 133 ALA A O 1
ATOM 1041 N N . ILE A 1 134 ? 8.523 -2.884 -3.842 1.00 88.94 134 ILE A N 1
ATOM 1042 C CA . ILE A 1 134 ? 7.079 -2.878 -3.608 1.00 88.94 134 ILE A CA 1
ATOM 1043 C C . ILE A 1 134 ? 6.824 -3.058 -2.115 1.00 88.94 134 ILE A C 1
ATOM 1045 O O . ILE A 1 134 ? 7.057 -4.127 -1.545 1.00 88.94 134 ILE A O 1
ATOM 1049 N N . GLU A 1 135 ? 6.428 -1.972 -1.476 1.00 93.62 135 GLU A N 1
ATOM 1050 C CA . GLU A 1 135 ? 6.290 -1.845 -0.031 1.00 93.62 135 GLU A CA 1
ATOM 1051 C C . GLU A 1 135 ? 4.899 -2.194 0.482 1.00 93.62 135 GLU A C 1
ATOM 1053 O O . GLU A 1 135 ? 4.742 -2.600 1.634 1.00 93.62 135 GLU A O 1
ATOM 1058 N N . GLU A 1 136 ? 3.887 -2.074 -0.369 1.00 96.12 136 GLU A N 1
ATOM 1059 C CA . GLU A 1 136 ? 2.490 -2.217 0.013 1.00 96.12 136 GLU A CA 1
ATOM 1060 C C . GLU A 1 136 ? 2.154 -3.691 0.211 1.00 96.12 136 GLU A C 1
ATOM 1062 O O . GLU A 1 136 ? 1.596 -4.072 1.237 1.00 96.12 136 GLU A O 1
ATOM 1067 N N . ALA A 1 137 ? 2.566 -4.543 -0.733 1.00 96.12 137 ALA A N 1
ATOM 1068 C CA . ALA A 1 137 ? 2.256 -5.968 -0.712 1.00 96.12 137 ALA A CA 1
ATOM 1069 C C . ALA A 1 137 ? 2.736 -6.704 0.563 1.00 96.12 137 ALA A C 1
ATOM 1071 O O . ALA A 1 137 ? 1.906 -7.325 1.233 1.00 96.12 137 ALA A O 1
ATOM 1072 N N . PRO A 1 138 ? 4.024 -6.637 0.960 1.00 96.50 138 PRO A N 1
ATOM 1073 C CA . PRO A 1 138 ? 4.489 -7.290 2.186 1.00 96.50 138 PRO A CA 1
ATOM 1074 C C . PRO A 1 138 ? 3.901 -6.654 3.455 1.00 96.50 138 PRO A C 1
ATOM 1076 O O . PRO A 1 138 ? 3.613 -7.372 4.412 1.00 96.50 138 PRO A O 1
ATOM 1079 N N . THR A 1 139 ? 3.650 -5.339 3.457 1.00 98.06 139 THR A N 1
ATOM 1080 C CA . THR A 1 139 ? 2.967 -4.649 4.566 1.00 98.06 139 THR A CA 1
ATOM 1081 C C . THR A 1 139 ? 1.546 -5.184 4.755 1.00 98.06 139 THR A C 1
ATOM 1083 O O . THR A 1 139 ? 1.182 -5.578 5.861 1.00 98.06 139 THR A O 1
ATOM 1086 N N . ILE A 1 140 ? 0.754 -5.268 3.680 1.00 98.50 140 ILE A N 1
ATOM 1087 C CA . ILE A 1 140 ? -0.613 -5.809 3.717 1.00 98.50 140 ILE A CA 1
ATOM 1088 C C . ILE A 1 140 ? -0.598 -7.270 4.180 1.00 98.50 140 ILE A C 1
ATOM 1090 O O . ILE A 1 140 ? -1.369 -7.632 5.068 1.00 98.50 140 ILE A O 1
ATOM 1094 N N . ALA A 1 141 ? 0.301 -8.095 3.632 1.00 98.06 141 ALA A N 1
ATOM 1095 C CA . ALA A 1 141 ? 0.428 -9.501 4.013 1.00 98.06 141 ALA A CA 1
ATOM 1096 C C . ALA A 1 141 ? 0.715 -9.677 5.509 1.00 98.06 141 ALA A C 1
ATOM 1098 O O . ALA A 1 141 ? 0.047 -10.462 6.187 1.00 98.06 141 ALA A O 1
ATOM 1099 N N . LEU A 1 142 ? 1.659 -8.900 6.049 1.00 98.25 142 LEU A N 1
ATOM 1100 C CA . LEU A 1 142 ? 1.972 -8.928 7.474 1.00 98.25 142 LEU A CA 1
ATOM 1101 C C . LEU A 1 142 ? 0.769 -8.511 8.323 1.00 98.25 142 LEU A C 1
ATOM 1103 O O . LEU A 1 142 ? 0.437 -9.182 9.299 1.00 98.25 142 LEU A O 1
ATOM 1107 N N . HIS A 1 143 ? 0.085 -7.433 7.943 1.00 98.44 143 HIS A N 1
ATOM 1108 C CA . HIS A 1 143 ? -1.085 -6.941 8.667 1.00 98.44 143 HIS A CA 1
ATOM 1109 C C . HIS A 1 143 ? -2.250 -7.926 8.664 1.00 98.44 143 HIS A C 1
ATOM 1111 O O . HIS A 1 143 ? -2.916 -8.080 9.688 1.00 98.44 143 HIS A O 1
ATOM 1117 N N . GLN A 1 144 ? -2.500 -8.613 7.550 1.00 98.00 144 GLN A N 1
ATOM 1118 C CA . GLN A 1 144 ? -3.533 -9.651 7.478 1.00 98.00 144 GLN A CA 1
ATOM 1119 C C . GLN A 1 144 ? -3.184 -10.869 8.331 1.00 98.00 144 GLN A C 1
ATOM 1121 O O . GLN A 1 144 ? -4.079 -11.481 8.914 1.00 98.00 144 GLN A O 1
ATOM 1126 N N . LYS A 1 145 ? -1.890 -11.184 8.466 1.00 97.62 145 LYS A N 1
ATOM 1127 C CA . LYS A 1 145 ? -1.413 -12.248 9.351 1.00 97.62 145 LYS A CA 1
ATOM 1128 C C . LYS A 1 145 ? -1.520 -11.878 10.833 1.00 97.62 145 LYS A C 1
ATOM 1130 O O . LYS A 1 145 ? -1.958 -12.709 11.623 1.00 97.62 145 LYS A O 1
ATOM 1135 N N . LEU A 1 146 ? -1.094 -10.671 11.211 1.00 97.81 146 LEU A N 1
ATOM 1136 C CA . LEU A 1 146 ? -1.030 -10.227 12.610 1.00 97.81 146 LEU A CA 1
ATOM 1137 C C . LEU A 1 146 ? -2.385 -9.766 13.161 1.00 97.81 146 LEU A C 1
ATOM 1139 O O . LEU A 1 146 ? -2.657 -9.945 14.346 1.00 97.81 146 LEU A O 1
ATOM 1143 N N . PHE A 1 147 ? -3.234 -9.176 12.317 1.00 97.31 147 PHE A N 1
ATOM 1144 C CA . PHE A 1 147 ? -4.509 -8.576 12.717 1.00 97.31 147 PHE A CA 1
ATOM 1145 C C . PHE A 1 147 ? -5.657 -9.057 11.809 1.00 97.31 147 PHE A C 1
ATOM 1147 O O . PHE A 1 147 ? -6.254 -8.261 11.073 1.00 97.31 147 PHE A O 1
ATOM 1154 N N . PRO A 1 148 ? -5.980 -10.364 11.827 1.00 95.31 148 PRO A N 1
ATOM 1155 C CA . PRO A 1 148 ? -7.045 -10.917 10.996 1.00 95.31 148 PRO A CA 1
ATOM 1156 C C . PRO A 1 148 ? -8.382 -10.212 11.268 1.00 95.31 148 PRO A C 1
ATOM 1158 O O . PRO A 1 148 ? -8.715 -9.887 12.408 1.00 95.31 148 PRO A O 1
ATOM 1161 N N . GLY A 1 149 ? -9.140 -9.933 10.204 1.00 93.56 149 GLY A N 1
ATOM 1162 C CA . GLY A 1 149 ? -10.416 -9.207 10.281 1.00 93.56 149 GLY A CA 1
ATOM 1163 C C . GLY A 1 149 ? -10.301 -7.698 10.542 1.00 93.56 149 GLY A C 1
ATOM 1164 O O . GLY A 1 149 ? -11.320 -7.025 10.639 1.00 93.56 149 GLY A O 1
ATOM 1165 N N . GLN A 1 150 ? -9.086 -7.147 10.651 1.00 97.12 150 GLN A N 1
ATOM 1166 C CA . GLN A 1 150 ? -8.853 -5.710 10.856 1.00 97.12 150 GLN A CA 1
ATOM 1167 C C . GLN A 1 150 ? -7.950 -5.082 9.786 1.00 97.12 150 GLN A C 1
ATOM 1169 O O . GLN A 1 150 ? -7.538 -3.933 9.950 1.00 97.12 150 GLN A O 1
ATOM 1174 N N . SER A 1 151 ? -7.621 -5.826 8.732 1.00 98.06 151 SER A N 1
ATOM 1175 C CA . SER A 1 151 ? -6.575 -5.469 7.768 1.00 98.06 151 SER A CA 1
ATOM 1176 C C . SER A 1 151 ? -7.017 -5.692 6.323 1.00 98.06 151 SER A C 1
ATOM 1178 O O . SER A 1 151 ? -6.252 -6.198 5.497 1.00 98.06 151 SER A O 1
ATOM 1180 N N . ARG A 1 152 ? -8.275 -5.370 6.007 1.00 98.19 152 ARG A N 1
ATOM 1181 C CA . ARG A 1 152 ? -8.768 -5.467 4.627 1.00 98.19 152 ARG A CA 1
ATOM 1182 C C . ARG A 1 152 ? -7.996 -4.501 3.731 1.00 98.19 152 ARG A C 1
ATOM 1184 O O . ARG A 1 152 ? -7.660 -3.394 4.148 1.00 98.19 152 ARG A O 1
ATOM 1191 N N . ALA A 1 153 ? -7.713 -4.930 2.509 1.00 98.50 153 ALA A N 1
ATOM 1192 C CA . ALA A 1 153 ? -7.077 -4.111 1.486 1.00 98.50 153 ALA A CA 1
ATOM 1193 C C . ALA A 1 153 ? -8.023 -4.018 0.295 1.00 98.50 153 ALA A C 1
ATOM 1195 O O . ALA A 1 153 ? -8.484 -5.050 -0.193 1.00 98.50 153 ALA A O 1
ATOM 1196 N N . LEU A 1 154 ? -8.315 -2.798 -0.149 1.00 98.12 154 LEU A N 1
ATOM 1197 C CA . LEU A 1 154 ? -9.263 -2.536 -1.224 1.00 98.12 154 LEU A CA 1
ATOM 1198 C C . LEU A 1 154 ? -8.524 -1.935 -2.421 1.00 98.12 154 LEU A C 1
ATOM 1200 O O . LEU A 1 154 ? -7.825 -0.930 -2.281 1.00 98.12 154 LEU A O 1
ATOM 1204 N N . LEU A 1 155 ? -8.701 -2.526 -3.598 1.00 97.44 155 LEU A N 1
ATOM 1205 C CA . LEU A 1 155 ? -8.319 -1.925 -4.870 1.00 97.44 155 LEU A CA 1
ATOM 1206 C C . LEU A 1 155 ? -9.601 -1.452 -5.562 1.00 97.44 155 LEU A C 1
ATOM 1208 O O . LEU A 1 155 ? -10.468 -2.266 -5.878 1.00 97.44 155 LEU A O 1
ATOM 1212 N N . VAL A 1 156 ? -9.735 -0.145 -5.778 1.00 94.81 156 VAL A N 1
ATOM 1213 C CA . VAL A 1 156 ? -10.981 0.476 -6.249 1.00 94.81 156 VAL A CA 1
ATOM 1214 C C . VAL A 1 156 ? -10.845 0.999 -7.670 1.00 94.81 156 VAL A C 1
ATOM 1216 O O . VAL A 1 156 ? -9.858 1.651 -8.006 1.00 94.81 156 VAL A O 1
ATOM 1219 N N . ARG A 1 157 ? -11.838 0.743 -8.518 1.00 91.81 157 ARG A N 1
ATOM 1220 C CA . ARG A 1 157 ? -11.916 1.300 -9.872 1.00 91.81 157 ARG A CA 1
ATOM 1221 C C . ARG A 1 157 ? -13.123 2.223 -9.977 1.00 91.81 157 ARG A C 1
ATOM 1223 O O . ARG A 1 157 ? -14.223 1.815 -9.626 1.00 91.81 157 ARG A O 1
ATOM 1230 N N . PHE A 1 158 ? -12.903 3.440 -10.466 1.00 88.06 158 PHE A N 1
ATOM 1231 C CA . PHE A 1 158 ? -13.967 4.397 -10.776 1.00 88.06 158 PHE A CA 1
ATOM 1232 C C . PHE A 1 158 ? -14.511 4.143 -12.193 1.00 88.06 158 PHE A C 1
ATOM 1234 O O . PHE A 1 158 ? -13.792 3.597 -13.030 1.00 88.06 158 PHE A O 1
ATOM 1241 N N . GLU A 1 159 ? -15.779 4.477 -12.458 1.00 74.50 159 GLU A N 1
ATOM 1242 C CA . GLU A 1 159 ? -16.427 4.233 -13.764 1.00 74.50 159 GLU A CA 1
ATOM 1243 C C . GLU A 1 159 ? -15.864 5.085 -14.921 1.00 74.50 159 GLU A C 1
ATOM 1245 O O . GLU A 1 159 ? -15.897 4.639 -16.067 1.00 74.50 159 GLU A O 1
ATOM 1250 N N . ALA A 1 160 ? -15.324 6.277 -14.647 1.00 61.78 160 ALA A N 1
ATOM 1251 C CA . ALA A 1 160 ? -14.721 7.145 -15.664 1.00 61.78 160 ALA A CA 1
ATOM 1252 C C . ALA A 1 160 ? -13.233 6.816 -15.908 1.00 61.78 160 ALA A C 1
ATOM 1254 O O . ALA A 1 160 ? -12.520 6.407 -14.987 1.00 61.78 160 ALA A O 1
ATOM 1255 N N . GLU A 1 161 ? -12.757 7.019 -17.145 1.00 55.75 161 GLU A N 1
ATOM 1256 C CA . GLU A 1 161 ? -11.341 6.884 -17.517 1.00 55.75 161 GLU A CA 1
ATOM 1257 C C . GLU A 1 161 ? -10.471 7.902 -16.766 1.00 55.75 161 GLU A C 1
ATOM 1259 O O . GLU A 1 161 ? -10.223 9.015 -17.220 1.00 55.75 161 GLU A O 1
ATOM 1264 N N . ASP A 1 162 ? -9.955 7.494 -15.613 1.00 54.16 162 ASP A N 1
ATOM 1265 C CA . ASP A 1 162 ? -8.957 8.261 -14.881 1.00 54.16 162 ASP A CA 1
ATOM 1266 C C . ASP A 1 162 ? -7.575 7.725 -15.221 1.00 54.16 162 ASP A C 1
ATOM 1268 O O . ASP A 1 162 ? -7.012 6.875 -14.509 1.00 54.16 162 ASP A O 1
ATOM 1272 N N . GLY A 1 163 ? -7.061 8.208 -16.350 1.00 53.22 163 GLY A N 1
ATOM 1273 C CA . GLY A 1 163 ? -5.759 7.835 -16.875 1.00 53.22 163 GLY A CA 1
ATOM 1274 C C . GLY A 1 163 ? -4.658 8.021 -15.833 1.00 53.22 163 GLY A C 1
ATOM 1275 O O . GLY A 1 163 ? -4.515 9.072 -15.207 1.00 53.22 163 GLY A O 1
ATOM 1276 N N . TRP A 1 164 ? -3.822 6.996 -15.669 1.00 54.19 164 TRP A N 1
ATOM 1277 C CA . TRP A 1 164 ? -2.460 7.236 -15.210 1.00 54.19 164 TRP A CA 1
ATOM 1278 C C . TRP A 1 164 ? -1.797 8.051 -16.317 1.00 54.19 164 TRP A C 1
ATOM 1280 O O . TRP A 1 164 ? -1.661 7.538 -17.430 1.00 54.19 164 TRP A O 1
ATOM 1290 N N . GLY A 1 165 ? -1.463 9.317 -16.052 1.00 52.88 165 GLY A N 1
ATOM 1291 C CA . GLY A 1 165 ? -0.868 10.231 -17.029 1.00 52.88 165 GLY A CA 1
ATOM 1292 C C . GLY A 1 165 ? 0.486 9.716 -17.511 1.00 52.88 165 GLY A C 1
ATOM 1293 O O . GLY A 1 165 ? 1.526 10.141 -17.030 1.00 52.88 165 GLY A O 1
ATOM 1294 N N . THR A 1 166 ? 0.468 8.762 -18.438 1.00 53.44 166 THR A N 1
ATOM 1295 C CA . THR A 1 166 ? 1.641 8.036 -18.934 1.00 53.44 166 THR A CA 1
ATOM 1296 C C . THR A 1 166 ? 1.949 8.378 -20.387 1.00 53.44 166 THR A C 1
ATOM 1298 O O . THR A 1 166 ? 2.634 7.625 -21.077 1.00 53.44 166 THR A O 1
ATOM 1301 N N . ALA A 1 167 ? 1.498 9.550 -20.847 1.00 55.91 167 ALA A N 1
ATOM 1302 C CA . ALA A 1 167 ? 1.969 10.171 -22.081 1.00 55.91 167 ALA A CA 1
ATOM 1303 C C . ALA A 1 167 ? 3.418 10.663 -21.890 1.00 55.91 167 ALA A C 1
ATOM 1305 O O . ALA A 1 167 ? 3.700 11.859 -21.828 1.00 55.91 167 ALA A O 1
ATOM 1306 N N . TRP A 1 168 ? 4.346 9.722 -21.720 1.00 61.09 168 TRP A N 1
ATOM 1307 C CA . TRP A 1 168 ? 5.766 9.996 -21.566 1.00 61.09 168 TRP A CA 1
ATOM 1308 C C . TRP A 1 168 ? 6.397 10.156 -22.945 1.00 61.09 168 TRP A C 1
ATOM 1310 O O . TRP A 1 168 ? 6.337 9.249 -23.772 1.00 61.09 168 TRP A O 1
ATOM 1320 N N . THR A 1 169 ? 7.046 11.291 -23.185 1.00 59.00 169 THR A N 1
ATOM 1321 C CA . THR A 1 169 ? 7.830 11.529 -24.406 1.00 59.00 169 THR A CA 1
ATOM 1322 C C . THR A 1 169 ? 9.267 11.007 -24.304 1.00 59.00 169 THR A C 1
ATOM 1324 O O . THR A 1 169 ? 9.975 10.993 -25.306 1.00 59.00 169 THR A O 1
ATOM 1327 N N . ASP A 1 170 ? 9.697 10.559 -23.117 1.00 74.31 170 ASP A N 1
ATOM 1328 C CA . ASP A 1 170 ? 11.042 10.039 -22.839 1.00 74.31 170 ASP A CA 1
ATOM 1329 C C . ASP A 1 170 ? 11.095 8.496 -22.950 1.00 74.31 170 ASP A C 1
ATOM 1331 O O . ASP A 1 170 ? 10.539 7.799 -22.087 1.00 74.31 170 ASP A O 1
ATOM 1335 N N . PRO A 1 171 ? 11.804 7.935 -23.953 1.00 75.25 171 PRO A N 1
ATOM 1336 C CA . PRO A 1 171 ? 11.952 6.489 -24.135 1.00 75.25 171 PRO A CA 1
ATOM 1337 C C . PRO A 1 171 ? 12.569 5.761 -22.932 1.00 75.25 171 PRO A C 1
ATOM 1339 O O . PRO A 1 171 ? 12.178 4.629 -22.639 1.00 75.25 171 PRO A O 1
ATOM 1342 N N . ALA A 1 172 ? 13.490 6.395 -22.197 1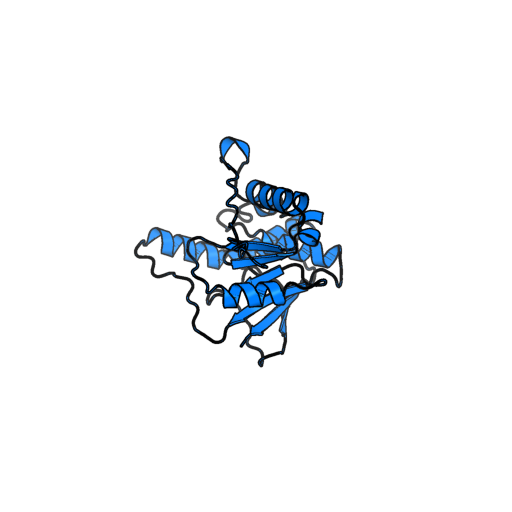.00 74.12 172 ALA A N 1
ATOM 1343 C CA . ALA A 1 172 ? 14.127 5.777 -21.034 1.00 74.12 172 ALA A CA 1
ATOM 1344 C C . ALA A 1 172 ? 13.128 5.590 -19.882 1.00 74.12 172 ALA A C 1
ATOM 1346 O O . ALA A 1 172 ? 13.153 4.577 -19.175 1.00 74.12 172 ALA A O 1
ATOM 1347 N N . ARG A 1 173 ? 12.198 6.538 -19.718 1.00 72.56 173 ARG A N 1
ATOM 1348 C CA . ARG A 1 173 ? 11.126 6.460 -18.717 1.00 72.56 173 ARG A CA 1
ATOM 1349 C C . ARG A 1 173 ? 10.090 5.398 -19.080 1.00 72.56 173 ARG A C 1
ATOM 1351 O O . ARG A 1 173 ? 9.641 4.674 -18.191 1.00 72.56 173 ARG A O 1
ATOM 1358 N N . VAL A 1 174 ? 9.771 5.254 -20.369 1.00 73.00 174 VAL A N 1
ATOM 1359 C CA . VAL A 1 174 ? 8.904 4.178 -20.885 1.00 73.00 174 VAL A CA 1
ATOM 1360 C C . VAL A 1 174 ? 9.522 2.806 -20.617 1.00 73.00 174 VAL A C 1
ATOM 1362 O O . VAL A 1 174 ? 8.859 1.923 -20.068 1.00 73.00 174 VAL A O 1
ATOM 1365 N N . GLU A 1 175 ? 10.803 2.628 -20.942 1.00 74.88 175 GLU A N 1
ATOM 1366 C CA . GLU A 1 175 ? 11.498 1.358 -20.732 1.00 74.88 175 GLU A CA 1
ATOM 1367 C C . GLU A 1 175 ? 11.618 1.013 -19.240 1.00 74.88 175 GLU A C 1
ATOM 1369 O O . GLU A 1 175 ? 11.333 -0.116 -18.828 1.00 74.88 175 GLU A O 1
ATOM 1374 N N . TRP A 1 176 ? 11.976 1.990 -18.402 1.00 72.12 176 TRP A N 1
ATOM 1375 C CA . TRP A 1 176 ? 12.015 1.807 -16.953 1.00 72.12 176 TRP A CA 1
ATOM 1376 C C . TRP A 1 176 ? 10.648 1.405 -16.394 1.00 72.12 176 TRP A C 1
ATOM 1378 O O . TRP A 1 176 ? 10.552 0.461 -15.609 1.00 72.12 176 TRP A O 1
ATOM 1388 N N . HIS A 1 177 ? 9.579 2.067 -16.835 1.00 75.69 177 HIS A N 1
ATOM 1389 C CA . HIS A 1 177 ? 8.214 1.745 -16.439 1.00 75.69 177 HIS A CA 1
ATOM 1390 C C . HIS A 1 177 ? 7.809 0.314 -16.838 1.00 75.69 177 HIS A C 1
ATOM 1392 O O . HIS A 1 177 ? 7.279 -0.430 -16.007 1.00 75.69 177 HIS A O 1
ATOM 1398 N N . ALA A 1 178 ? 8.129 -0.113 -18.063 1.00 75.75 178 ALA A N 1
ATOM 1399 C CA . ALA A 1 178 ? 7.863 -1.470 -18.537 1.00 75.75 178 ALA A CA 1
ATOM 1400 C C . ALA A 1 178 ? 8.598 -2.529 -17.698 1.00 75.75 178 ALA A C 1
ATOM 1402 O O . ALA A 1 178 ? 7.982 -3.494 -17.236 1.00 75.75 178 ALA A O 1
ATOM 1403 N N . ARG A 1 179 ? 9.893 -2.318 -17.414 1.00 74.50 179 ARG A N 1
ATOM 1404 C CA . ARG A 1 179 ? 10.678 -3.193 -16.521 1.00 74.50 179 ARG A CA 1
ATOM 1405 C C . ARG A 1 179 ? 10.089 -3.231 -15.110 1.00 74.50 179 ARG A C 1
ATOM 1407 O O . ARG A 1 179 ? 10.041 -4.295 -14.481 1.00 74.50 179 ARG A O 1
ATOM 1414 N N . LYS A 1 180 ? 9.598 -2.092 -14.610 1.00 77.06 180 LYS A N 1
ATOM 1415 C CA . LYS A 1 180 ? 8.968 -2.042 -13.292 1.00 77.06 180 LYS A CA 1
ATOM 1416 C C . LYS A 1 180 ? 7.699 -2.881 -13.217 1.00 77.06 180 LYS A C 1
ATOM 1418 O O . LYS A 1 180 ? 7.550 -3.689 -12.305 1.00 77.06 180 LYS A O 1
ATOM 1423 N N . LEU A 1 181 ? 6.803 -2.723 -14.186 1.00 78.44 181 LEU A N 1
ATOM 1424 C CA . LEU A 1 181 ? 5.568 -3.503 -14.247 1.00 78.44 181 LEU A CA 1
ATOM 1425 C C . LEU A 1 181 ? 5.834 -5.001 -14.419 1.00 78.44 181 LEU A C 1
ATOM 1427 O O . LEU A 1 181 ? 5.165 -5.809 -13.775 1.00 78.44 181 LEU A O 1
ATOM 1431 N N . ALA A 1 1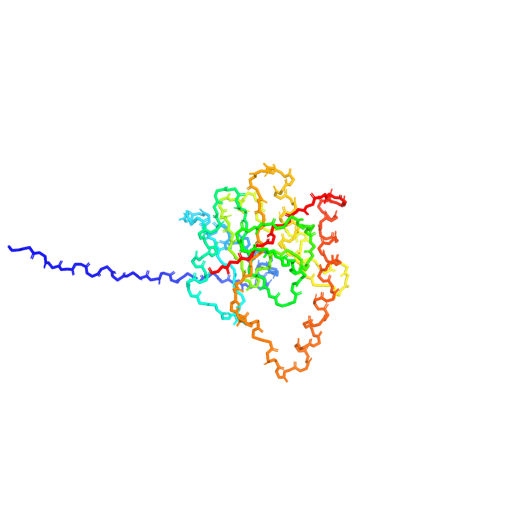82 ? 6.828 -5.368 -15.233 1.00 80.25 182 ALA A N 1
ATOM 1432 C CA . ALA A 1 182 ? 7.205 -6.762 -15.457 1.00 80.25 182 ALA A CA 1
ATOM 1433 C C . ALA A 1 182 ? 7.702 -7.459 -14.179 1.00 80.25 182 ALA A C 1
ATOM 1435 O O . ALA A 1 182 ? 7.465 -8.652 -14.001 1.00 80.25 182 ALA A O 1
ATOM 1436 N N . SER A 1 183 ? 8.354 -6.720 -13.275 1.00 84.56 183 SER A N 1
ATOM 1437 C CA . SER A 1 183 ? 8.941 -7.275 -12.048 1.00 84.56 183 SER A CA 1
ATOM 1438 C C . SER A 1 183 ? 8.019 -7.255 -10.825 1.00 84.56 183 SER A C 1
ATOM 1440 O O . SER A 1 183 ? 8.291 -7.980 -9.872 1.00 84.56 183 SER A O 1
ATOM 1442 N N . LYS A 1 184 ? 6.914 -6.493 -10.834 1.00 87.62 184 LYS A N 1
ATOM 1443 C CA . LYS A 1 184 ? 6.056 -6.273 -9.650 1.00 87.62 184 LYS A CA 1
ATOM 1444 C C . LYS A 1 184 ? 5.590 -7.554 -8.952 1.00 87.62 184 LYS A C 1
ATOM 1446 O O . LYS A 1 184 ? 5.676 -7.634 -7.729 1.00 87.62 184 LYS A O 1
ATOM 1451 N N . ASP A 1 185 ? 5.091 -8.541 -9.698 1.00 90.62 185 ASP A N 1
ATOM 1452 C CA . ASP A 1 185 ? 4.597 -9.792 -9.099 1.00 90.62 185 ASP A CA 1
ATOM 1453 C C . ASP A 1 185 ? 5.740 -10.586 -8.441 1.00 90.62 185 ASP A C 1
ATOM 1455 O O . ASP A 1 185 ? 5.583 -11.081 -7.325 1.00 90.62 185 ASP A O 1
ATOM 1459 N N . THR A 1 186 ? 6.909 -10.639 -9.088 1.00 90.06 186 THR A N 1
ATOM 1460 C CA . THR A 1 186 ? 8.107 -11.303 -8.557 1.00 90.06 186 THR A CA 1
ATOM 1461 C C . THR A 1 186 ? 8.639 -10.591 -7.314 1.00 90.06 186 THR A C 1
ATOM 1463 O O . THR A 1 186 ? 8.939 -11.254 -6.323 1.00 90.06 186 THR A O 1
ATOM 1466 N N . SER A 1 187 ? 8.697 -9.254 -7.326 1.00 90.25 187 SER A N 1
ATOM 1467 C CA . SER A 1 187 ? 9.091 -8.453 -6.161 1.00 90.25 187 SER A CA 1
ATOM 1468 C C . SER A 1 187 ? 8.162 -8.679 -4.975 1.00 90.25 187 SER A C 1
ATOM 1470 O O . SER A 1 187 ? 8.624 -8.886 -3.857 1.00 90.25 187 SER A O 1
ATOM 1472 N N . ALA A 1 188 ? 6.846 -8.675 -5.209 1.00 92.50 188 ALA A N 1
ATOM 1473 C CA . ALA A 1 188 ? 5.865 -8.882 -4.149 1.00 92.50 188 ALA A CA 1
ATOM 1474 C C . ALA A 1 188 ? 6.041 -10.261 -3.505 1.00 92.50 188 ALA A C 1
ATOM 1476 O O . ALA A 1 188 ? 6.125 -10.360 -2.283 1.00 92.50 188 ALA A O 1
ATOM 1477 N N . ALA A 1 189 ? 6.169 -11.310 -4.323 1.00 92.56 189 ALA A N 1
ATOM 1478 C CA . ALA A 1 189 ? 6.404 -12.664 -3.837 1.00 92.56 189 ALA A CA 1
ATOM 1479 C C . ALA A 1 189 ? 7.712 -12.768 -3.032 1.00 92.56 189 ALA A C 1
ATOM 1481 O O . ALA A 1 189 ? 7.720 -13.346 -1.945 1.00 92.56 189 ALA A O 1
ATOM 1482 N N . ALA A 1 190 ? 8.799 -12.167 -3.522 1.00 91.94 190 ALA A N 1
ATOM 1483 C CA . ALA A 1 190 ? 10.085 -12.162 -2.832 1.00 91.94 190 ALA A CA 1
ATOM 1484 C C . ALA A 1 190 ? 10.025 -11.408 -1.494 1.00 91.94 190 ALA A C 1
ATOM 1486 O O . ALA A 1 190 ? 10.482 -11.924 -0.477 1.00 91.94 190 ALA A O 1
ATOM 1487 N N . HIS A 1 191 ? 9.416 -10.221 -1.454 1.00 93.31 191 HIS A N 1
ATOM 1488 C CA . HIS A 1 191 ? 9.298 -9.441 -0.220 1.00 93.31 191 HIS A CA 1
ATOM 1489 C C . HIS A 1 191 ? 8.394 -10.115 0.817 1.00 93.31 191 HIS A C 1
ATOM 1491 O O . HIS A 1 191 ? 8.734 -10.125 1.999 1.00 93.31 191 HIS A O 1
ATOM 1497 N N . ILE A 1 192 ? 7.289 -10.734 0.388 1.00 94.81 192 ILE A N 1
ATOM 1498 C CA . ILE A 1 192 ? 6.425 -11.549 1.256 1.00 94.81 192 ILE A CA 1
ATOM 1499 C C . ILE A 1 192 ? 7.194 -12.775 1.781 1.00 94.81 192 ILE A C 1
ATOM 1501 O O . ILE A 1 192 ? 7.083 -13.129 2.956 1.00 94.81 192 ILE A O 1
ATOM 1505 N N . SER A 1 193 ? 8.031 -13.399 0.949 1.00 93.69 193 SER A N 1
ATOM 1506 C CA . SER A 1 193 ? 8.901 -14.497 1.380 1.00 93.69 193 SER A CA 1
ATOM 1507 C C . SER A 1 193 ? 9.941 -14.047 2.410 1.00 93.69 193 SER A C 1
ATOM 1509 O O . SER A 1 193 ? 10.164 -14.753 3.391 1.00 93.69 193 SER A O 1
ATOM 1511 N N . ASN A 1 194 ? 10.543 -12.865 2.238 1.00 92.69 194 ASN A N 1
ATOM 1512 C CA . ASN A 1 194 ? 11.568 -12.325 3.141 1.00 92.69 194 ASN A CA 1
ATOM 1513 C C . ASN A 1 194 ? 11.057 -12.085 4.568 1.00 92.69 194 ASN A C 1
ATOM 1515 O O . ASN A 1 194 ? 11.849 -12.060 5.505 1.00 92.69 194 ASN A O 1
ATOM 1519 N N . ILE A 1 195 ? 9.745 -11.914 4.739 1.00 94.31 195 ILE A N 1
ATOM 1520 C CA . ILE A 1 195 ? 9.101 -11.761 6.051 1.00 94.31 195 ILE A CA 1
ATOM 1521 C C . ILE A 1 195 ? 8.510 -13.079 6.578 1.00 94.31 195 ILE A C 1
ATOM 1523 O O . ILE A 1 195 ? 7.740 -13.074 7.534 1.00 94.31 195 ILE A O 1
ATOM 1527 N N . GLY A 1 196 ? 8.856 -14.213 5.957 1.00 95.06 196 GLY A N 1
ATOM 1528 C CA . GLY A 1 196 ? 8.442 -15.547 6.393 1.00 95.06 196 GLY A CA 1
ATOM 1529 C C . GLY A 1 196 ? 7.006 -15.923 6.024 1.00 95.06 196 GLY A C 1
ATOM 1530 O O . GLY A 1 196 ? 6.463 -16.865 6.596 1.00 95.06 196 GLY A O 1
ATOM 1531 N N . LEU A 1 197 ? 6.377 -15.212 5.082 1.00 96.12 197 LEU A N 1
ATOM 1532 C CA . LEU A 1 197 ? 4.984 -15.440 4.675 1.00 96.12 197 LEU A CA 1
ATOM 1533 C C . LEU A 1 197 ? 4.853 -16.100 3.296 1.00 96.12 197 LEU A C 1
ATOM 1535 O O . LEU A 1 197 ? 3.790 -16.041 2.677 1.00 96.12 197 LEU A O 1
ATOM 1539 N N . ALA A 1 198 ? 5.905 -16.766 2.815 1.00 92.69 198 ALA A N 1
ATOM 1540 C CA . ALA A 1 198 ? 5.855 -17.536 1.575 1.00 92.69 198 ALA A CA 1
ATOM 1541 C C . ALA A 1 198 ? 4.667 -18.520 1.577 1.00 92.69 198 ALA A C 1
ATOM 1543 O O . ALA A 1 198 ? 4.450 -19.250 2.543 1.00 92.69 198 ALA A O 1
ATOM 1544 N N . GLY A 1 199 ? 3.871 -18.509 0.503 1.00 84.50 199 GLY A N 1
ATOM 1545 C CA . GLY A 1 199 ? 2.685 -19.364 0.358 1.00 84.50 199 GLY A CA 1
ATOM 1546 C C . GLY A 1 199 ? 1.480 -18.983 1.231 1.00 84.50 199 GLY A C 1
ATOM 1547 O O . GLY A 1 199 ? 0.444 -19.637 1.138 1.00 84.50 199 GLY A O 1
ATOM 1548 N N . SER A 1 200 ? 1.570 -17.933 2.056 1.00 87.75 200 SER A N 1
ATOM 1549 C CA . SER A 1 200 ? 0.425 -17.467 2.843 1.00 87.75 200 SER A CA 1
ATOM 1550 C C . SER A 1 200 ? -0.636 -16.847 1.937 1.00 87.75 200 SER A C 1
ATOM 1552 O O . SER A 1 200 ? -0.346 -15.948 1.145 1.00 87.75 200 SER A O 1
ATOM 1554 N N . ALA A 1 201 ? -1.883 -17.293 2.089 1.00 87.75 201 ALA A N 1
ATOM 1555 C CA . ALA A 1 201 ? -3.015 -16.670 1.420 1.00 87.75 201 ALA A CA 1
ATOM 1556 C C . ALA A 1 201 ? -3.181 -15.235 1.937 1.00 87.75 201 ALA A C 1
ATOM 1558 O O . ALA A 1 201 ? -3.479 -15.016 3.109 1.00 87.75 201 ALA A O 1
ATOM 1559 N N . THR A 1 202 ? -2.970 -14.273 1.047 1.00 94.12 202 THR A N 1
ATOM 1560 C CA . THR A 1 202 ? -3.167 -12.847 1.304 1.00 94.12 202 THR A CA 1
ATOM 1561 C C . THR A 1 202 ? -4.153 -12.336 0.270 1.00 94.12 202 THR A C 1
ATOM 1563 O O . THR A 1 202 ? -4.011 -12.667 -0.909 1.00 94.12 202 THR A O 1
ATOM 1566 N N . ILE A 1 203 ? -5.164 -11.584 0.698 1.00 96.69 203 ILE A N 1
ATOM 1567 C CA . ILE A 1 203 ? -6.324 -11.246 -0.132 1.00 96.69 203 ILE A CA 1
ATOM 1568 C C . ILE A 1 203 ? -6.458 -9.732 -0.276 1.00 96.69 203 ILE A C 1
ATOM 1570 O O . ILE A 1 203 ? -6.241 -8.975 0.666 1.00 96.69 203 ILE A O 1
ATOM 1574 N N . VAL A 1 204 ? -6.853 -9.292 -1.461 1.00 97.44 204 VAL A N 1
ATOM 1575 C CA . VAL A 1 204 ? -7.297 -7.932 -1.760 1.00 97.44 204 VAL A CA 1
ATOM 1576 C C . VAL A 1 204 ? -8.712 -7.998 -2.321 1.00 97.44 204 VAL A C 1
ATOM 1578 O O . VAL A 1 204 ? -9.057 -8.918 -3.062 1.00 97.44 204 VAL A O 1
ATOM 1581 N N . GLU A 1 205 ? -9.543 -7.034 -1.954 1.00 97.38 205 GLU A N 1
ATOM 1582 C CA . GLU A 1 205 ? -10.888 -6.892 -2.493 1.00 97.38 205 GLU A CA 1
ATOM 1583 C C . GLU A 1 205 ? -10.869 -5.915 -3.667 1.00 97.38 205 GLU A C 1
ATOM 1585 O O . GLU A 1 205 ? -10.442 -4.769 -3.528 1.00 97.38 205 GLU A O 1
ATOM 1590 N N . HIS A 1 206 ? -11.321 -6.365 -4.834 1.00 96.06 206 HIS A N 1
ATOM 1591 C CA . HIS A 1 206 ? -11.522 -5.501 -5.994 1.00 96.06 206 HIS A CA 1
ATOM 1592 C C . HIS A 1 206 ? -12.954 -4.978 -5.995 1.00 96.06 206 HIS A C 1
ATOM 1594 O O . HIS A 1 206 ? -13.888 -5.780 -5.955 1.00 96.06 206 HIS A O 1
ATOM 1600 N N . ILE A 1 207 ? -13.112 -3.653 -6.036 1.00 93.06 207 ILE A N 1
ATOM 1601 C CA . ILE A 1 207 ? -14.406 -2.972 -5.916 1.00 93.06 207 ILE A CA 1
ATOM 1602 C C . ILE A 1 207 ? -14.582 -1.992 -7.076 1.00 93.06 207 ILE A C 1
ATOM 1604 O O . ILE A 1 207 ? -13.704 -1.167 -7.343 1.00 93.06 207 ILE A O 1
ATOM 1608 N N . GLN A 1 208 ? -15.728 -2.069 -7.750 1.00 90.56 208 GLN A N 1
ATOM 1609 C CA . GLN A 1 208 ? -16.165 -1.058 -8.710 1.00 90.56 208 GLN A CA 1
ATOM 1610 C C . GLN A 1 208 ? -16.961 0.025 -7.968 1.00 90.56 208 GLN A C 1
ATOM 1612 O O . GLN A 1 208 ? -17.900 -0.293 -7.236 1.00 90.56 208 GLN A O 1
ATOM 1617 N N . VAL A 1 209 ? -16.562 1.286 -8.138 1.00 85.81 209 VAL A N 1
ATOM 1618 C CA . VAL A 1 209 ? -17.157 2.457 -7.484 1.00 85.81 209 VAL A CA 1
ATOM 1619 C C . VAL A 1 209 ? -17.751 3.380 -8.543 1.00 85.81 209 VAL A C 1
ATOM 1621 O O . VAL A 1 209 ? -17.053 3.791 -9.473 1.00 85.81 209 VAL A O 1
ATOM 1624 N N . ASN A 1 210 ? -19.021 3.728 -8.356 1.00 74.19 210 ASN A N 1
ATOM 1625 C CA . ASN A 1 210 ? -19.763 4.694 -9.168 1.00 74.19 210 ASN A CA 1
ATOM 1626 C C . ASN A 1 210 ? -19.541 6.103 -8.618 1.00 74.19 210 ASN A C 1
ATOM 1628 O O . ASN A 1 210 ? -19.571 6.274 -7.377 1.00 74.19 210 ASN A O 1
#

pLDDT: mean 86.13, std 14.38, range [38.28, 98.75]

Secondary structure (DSSP, 8-state):
--------------------HHHH-SHHHHHHHHHHHHHHTT-SEEEEE-TT----HHHHHHHHHH--TTEEEEEEPPTTS------TT-EEEEE--TTTSPPTTEEEEEHHHHTTT-S-GGGGS-SSTTPPP--HHHHHHHHHHHSTTS-EEEEEEESS----------HHHHHHHHHHHHHHHHHHHHHHHHTT-TT---EEEEEEE-